Protein AF-A0A3S0N2S2-F1 (afdb_monomer_lite)

Foldseek 3Di:
DVVVLVVLVVVLVVLVVVLVVVVVVQCVPQNPPGRDCVVCVVSVVVSVVSVVVNVVVVVVLVVLLVVLLVLLLVLLVVLLVLQPDADPVQAGPQAQVSLVSSLVSNVVSVVSLVVRPDPVSNVVSVVSLVVSLVSLCCRQCVPPPGDDPVSQPPDPVLQVDDDPPDHRGHPVVSVVSSVVSNDDDPPDDDPCPPPDQDDPVVLVCCCVPRVVVVSVVSVVVVVVVVVD

Organism: NCBI:txid2496559

Structure (mmCIF, N/CA/C/O backbone):
data_AF-A0A3S0N2S2-F1
#
_entry.id   AF-A0A3S0N2S2-F1
#
loop_
_atom_site.group_PDB
_atom_site.id
_atom_site.type_symbol
_atom_site.label_atom_id
_atom_site.label_alt_id
_atom_site.label_comp_id
_atom_site.label_asym_id
_atom_site.label_entity_id
_atom_site.label_seq_id
_atom_site.pdbx_PDB_ins_code
_atom_site.Cartn_x
_atom_site.Cartn_y
_atom_site.Cartn_z
_atom_site.occupancy
_atom_site.B_iso_or_equiv
_atom_site.auth_seq_id
_atom_site.auth_comp_id
_atom_site.auth_asym_id
_atom_site.auth_atom_id
_atom_site.pdbx_PDB_model_num
ATOM 1 N N . MET A 1 1 ? 3.606 3.930 -23.305 1.00 65.69 1 MET A N 1
ATOM 2 C CA . MET A 1 1 ? 4.967 3.704 -22.761 1.00 65.69 1 MET A CA 1
ATOM 3 C C . MET A 1 1 ? 5.427 2.239 -22.843 1.00 65.69 1 MET A C 1
ATOM 5 O O . MET A 1 1 ? 6.484 1.991 -23.403 1.00 65.69 1 MET A O 1
ATOM 9 N N . LYS A 1 2 ? 4.629 1.250 -22.398 1.00 72.25 2 LYS A N 1
ATOM 10 C CA . LYS A 1 2 ? 4.994 -0.189 -22.434 1.00 72.25 2 LYS A CA 1
ATOM 11 C C . LYS A 1 2 ? 5.419 -0.716 -23.820 1.00 72.25 2 LYS A C 1
ATOM 13 O O . LYS A 1 2 ? 6.387 -1.461 -23.915 1.00 72.25 2 LYS A O 1
ATOM 18 N N . TYR A 1 3 ? 4.727 -0.309 -24.887 1.00 80.12 3 TYR A N 1
ATOM 19 C CA . TYR A 1 3 ? 5.067 -0.689 -26.266 1.00 80.12 3 TYR A CA 1
ATOM 20 C C . TYR A 1 3 ? 6.386 -0.079 -26.749 1.00 80.12 3 TYR A C 1
ATOM 22 O O . TYR A 1 3 ? 7.187 -0.775 -27.359 1.00 80.12 3 TYR A O 1
ATOM 30 N N . VAL A 1 4 ? 6.640 1.186 -26.405 1.00 77.94 4 VAL A N 1
ATOM 31 C CA . VAL A 1 4 ? 7.870 1.907 -26.769 1.00 77.94 4 VAL A CA 1
ATOM 32 C C . VAL A 1 4 ? 9.087 1.264 -26.105 1.00 77.94 4 VAL A C 1
ATOM 34 O O . VAL A 1 4 ? 10.078 0.999 -26.772 1.00 77.94 4 VAL A O 1
ATOM 37 N N . TYR A 1 5 ? 8.986 0.920 -24.818 1.00 81.56 5 TYR A N 1
ATOM 38 C CA . TYR A 1 5 ? 10.052 0.214 -24.103 1.00 81.56 5 TYR A CA 1
ATOM 39 C C . TYR A 1 5 ? 10.340 -1.175 -24.695 1.00 81.56 5 TYR A C 1
ATOM 41 O O . TYR A 1 5 ? 11.493 -1.514 -24.946 1.00 81.56 5 TYR A O 1
ATOM 49 N N . ARG A 1 6 ? 9.293 -1.963 -24.984 1.00 86.38 6 ARG A N 1
ATOM 50 C CA . ARG A 1 6 ? 9.440 -3.287 -25.614 1.00 86.38 6 ARG A CA 1
ATOM 51 C C . ARG A 1 6 ? 10.091 -3.199 -26.992 1.00 86.38 6 ARG A C 1
ATOM 53 O O . ARG A 1 6 ? 10.985 -3.983 -27.284 1.00 86.38 6 ARG A O 1
ATOM 60 N 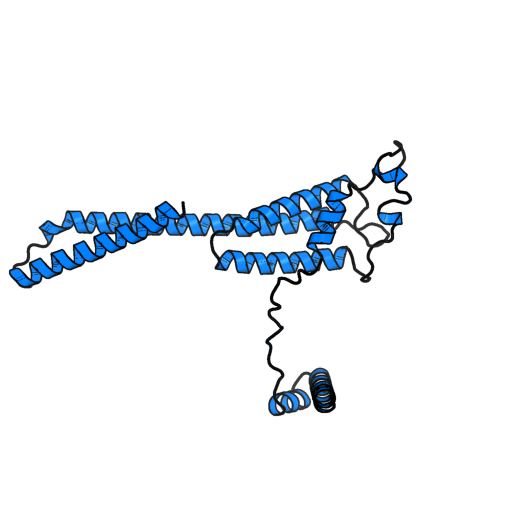N . PHE A 1 7 ? 9.665 -2.239 -27.811 1.00 87.56 7 PHE A N 1
ATOM 61 C CA . PHE A 1 7 ? 10.264 -1.993 -29.119 1.00 87.56 7 PHE A CA 1
ATOM 62 C C . PHE A 1 7 ? 11.734 -1.580 -28.992 1.00 87.56 7 PHE A C 1
ATOM 64 O O . PHE A 1 7 ? 12.571 -2.124 -29.704 1.00 87.56 7 PHE A O 1
ATOM 71 N N . SER A 1 8 ? 12.059 -0.700 -28.036 1.00 87.31 8 SER A N 1
ATOM 72 C CA . SER A 1 8 ? 13.438 -0.279 -27.761 1.00 87.31 8 SER A CA 1
ATOM 73 C C . SER A 1 8 ? 14.337 -1.469 -27.425 1.00 87.31 8 SER A C 1
ATOM 75 O O . SER A 1 8 ? 15.393 -1.603 -28.029 1.00 87.31 8 SER A O 1
ATOM 77 N N . ILE A 1 9 ? 13.898 -2.384 -26.549 1.00 89.12 9 ILE A N 1
ATOM 78 C CA . ILE A 1 9 ? 14.666 -3.598 -26.216 1.00 89.12 9 ILE A CA 1
ATOM 79 C C . ILE A 1 9 ? 14.910 -4.456 -27.459 1.00 89.12 9 ILE A C 1
ATOM 81 O O . ILE A 1 9 ? 16.042 -4.863 -27.711 1.00 89.12 9 ILE A O 1
ATOM 85 N N . VAL A 1 10 ? 13.860 -4.739 -28.236 1.00 92.00 10 VAL A N 1
ATOM 86 C CA . VAL A 1 10 ? 13.970 -5.581 -29.438 1.00 92.00 10 VAL A CA 1
ATOM 87 C C . VAL A 1 10 ? 14.915 -4.944 -30.456 1.00 92.00 10 VAL A C 1
ATOM 89 O O . VAL A 1 10 ? 15.758 -5.633 -31.025 1.00 92.00 10 VAL A O 1
ATOM 92 N N . PHE A 1 11 ? 14.825 -3.628 -30.639 1.00 91.25 11 PHE A N 1
ATOM 93 C CA . PHE A 1 11 ? 15.704 -2.877 -31.526 1.00 91.25 11 PHE A CA 1
ATOM 94 C C . PHE A 1 11 ? 17.161 -2.878 -31.040 1.00 91.25 11 PHE A C 1
ATOM 96 O O . PHE A 1 11 ? 18.064 -3.134 -31.834 1.00 91.25 11 PHE A O 1
ATOM 103 N N . THR A 1 12 ? 17.405 -2.678 -29.739 1.00 90.44 12 THR A N 1
ATOM 104 C CA . THR A 1 12 ? 18.750 -2.777 -29.152 1.00 90.44 12 THR A CA 1
ATOM 105 C C . THR A 1 12 ? 19.341 -4.177 -29.345 1.00 90.44 12 THR A C 1
ATOM 107 O O . THR A 1 12 ? 20.500 -4.297 -29.734 1.00 90.44 12 THR A O 1
ATOM 110 N N . LEU A 1 13 ? 18.556 -5.238 -29.123 1.00 92.75 13 LEU A N 1
ATOM 111 C CA . LEU A 1 13 ? 18.998 -6.621 -29.338 1.00 92.75 13 LEU A CA 1
ATOM 112 C C . LEU A 1 13 ? 19.306 -6.892 -30.812 1.00 92.75 13 LEU A C 1
ATOM 114 O O . LEU A 1 13 ? 20.332 -7.493 -31.123 1.00 92.75 13 LEU A O 1
ATOM 118 N N . PHE A 1 14 ? 18.456 -6.415 -31.720 1.00 93.25 14 PHE A N 1
ATOM 119 C CA . PHE A 1 14 ? 18.694 -6.516 -33.157 1.00 93.25 14 PHE A CA 1
ATOM 120 C C . PHE A 1 14 ? 20.011 -5.838 -33.560 1.00 93.25 14 PHE A C 1
ATOM 122 O O . PHE A 1 14 ? 20.839 -6.461 -34.223 1.00 93.25 14 PHE A O 1
ATOM 129 N N . LEU A 1 15 ? 20.244 -4.601 -33.105 1.00 90.75 15 LEU A N 1
ATOM 130 C CA . LEU A 1 15 ? 21.503 -3.893 -33.350 1.00 90.75 15 LEU A CA 1
ATOM 131 C C . LEU A 1 15 ? 22.701 -4.634 -32.752 1.00 90.75 15 LEU A C 1
ATOM 133 O O . LEU A 1 15 ? 23.746 -4.696 -33.391 1.00 90.75 15 LEU A O 1
ATOM 137 N N . PHE A 1 16 ? 22.557 -5.224 -31.563 1.00 92.88 16 PHE A N 1
ATOM 138 C CA . PHE A 1 16 ? 23.621 -6.001 -30.931 1.00 92.88 16 PHE A CA 1
ATOM 139 C C . PHE A 1 16 ? 24.024 -7.206 -31.788 1.00 92.88 16 PHE A C 1
ATOM 141 O O . PHE A 1 16 ? 25.205 -7.369 -32.092 1.00 92.88 16 PHE A O 1
ATOM 148 N N . PHE A 1 17 ? 23.057 -8.010 -32.239 1.00 93.88 17 PHE A N 1
ATOM 149 C CA . PHE A 1 17 ? 23.339 -9.154 -33.111 1.00 93.88 17 PHE A CA 1
ATOM 150 C C . PHE A 1 17 ? 23.906 -8.730 -34.466 1.00 93.88 17 PHE A C 1
ATOM 152 O O . PHE A 1 17 ? 24.801 -9.396 -34.983 1.00 93.88 17 PHE A O 1
ATOM 159 N N . LEU A 1 18 ? 23.431 -7.614 -35.022 1.00 92.25 18 LEU A N 1
ATOM 160 C CA . LEU A 1 18 ? 23.942 -7.069 -36.277 1.00 92.25 18 LEU A CA 1
ATOM 161 C C . LEU A 1 18 ? 25.401 -6.613 -36.139 1.00 92.25 18 LEU A C 1
ATOM 163 O O . LEU A 1 18 ? 26.223 -6.949 -36.988 1.00 92.25 18 LEU A O 1
ATOM 167 N N . VAL A 1 19 ? 25.740 -5.912 -35.053 1.00 91.19 19 VAL A N 1
ATOM 168 C CA . VAL A 1 19 ? 27.124 -5.538 -34.729 1.00 91.19 19 VAL A CA 1
ATOM 169 C C . VAL A 1 19 ? 27.979 -6.796 -34.604 1.00 91.19 19 VAL A C 1
ATOM 171 O O . VAL A 1 19 ? 28.936 -6.948 -35.358 1.00 91.19 19 VAL A O 1
ATOM 174 N N . VAL A 1 20 ? 27.612 -7.737 -33.730 1.00 91.06 20 VAL A N 1
ATOM 175 C CA . VAL A 1 20 ? 28.384 -8.977 -33.531 1.00 91.06 20 VAL A CA 1
ATOM 176 C C . VAL A 1 20 ? 28.588 -9.722 -34.854 1.00 91.06 20 VAL A C 1
ATOM 178 O O . VAL A 1 20 ? 29.718 -10.085 -35.169 1.00 91.06 20 VAL A O 1
ATOM 181 N N . GLY A 1 21 ? 27.538 -9.872 -35.667 1.00 91.94 21 GLY A N 1
ATOM 182 C CA . GLY A 1 21 ? 27.612 -10.539 -36.967 1.00 91.94 21 GLY A CA 1
ATOM 183 C C . GLY A 1 21 ? 28.579 -9.867 -37.947 1.00 91.94 21 GLY A C 1
ATOM 184 O O . GLY A 1 21 ? 29.383 -10.557 -38.572 1.00 91.94 21 GLY A O 1
ATOM 185 N N . LEU A 1 22 ? 28.555 -8.534 -38.050 1.00 89.69 22 LEU A N 1
ATOM 186 C CA . LEU A 1 22 ? 29.463 -7.787 -38.929 1.00 89.69 22 LEU A CA 1
ATOM 187 C C . LEU A 1 22 ? 30.926 -7.902 -38.487 1.00 89.69 22 LEU A C 1
ATOM 189 O O . LEU A 1 22 ? 31.798 -8.157 -39.316 1.00 89.69 22 LEU A O 1
ATOM 193 N N . TYR A 1 23 ? 31.192 -7.774 -37.185 1.00 88.69 23 TYR A N 1
ATOM 194 C CA . TYR A 1 23 ? 32.542 -7.934 -36.643 1.00 88.69 23 TYR A CA 1
ATOM 195 C C . TYR A 1 23 ? 33.056 -9.375 -36.810 1.00 88.69 23 TYR A C 1
ATOM 197 O O . TYR A 1 23 ? 34.222 -9.565 -37.158 1.00 88.69 23 TYR A O 1
ATOM 205 N N . SER A 1 24 ? 32.204 -10.391 -36.622 1.00 88.62 24 SER A N 1
ATOM 206 C CA . SER A 1 24 ? 32.564 -11.796 -36.867 1.00 88.62 24 SER A CA 1
ATOM 207 C C . SER A 1 24 ? 32.855 -12.086 -38.342 1.00 88.62 24 SER A C 1
ATOM 209 O O . SER A 1 24 ? 33.805 -12.812 -38.635 1.00 88.62 24 SER A O 1
ATOM 211 N N . LEU A 1 25 ? 32.082 -11.512 -39.270 1.00 88.88 25 LEU A N 1
ATOM 212 C CA . LEU A 1 25 ? 32.304 -11.664 -40.710 1.00 88.88 25 LEU A CA 1
ATOM 213 C C . LEU A 1 25 ? 33.634 -11.029 -41.144 1.00 88.88 25 LEU A C 1
ATOM 215 O O . LEU A 1 25 ? 34.424 -11.672 -41.831 1.00 88.88 25 LEU A O 1
ATOM 219 N N . GLU A 1 26 ? 33.905 -9.796 -40.710 1.00 86.31 26 GLU A N 1
ATOM 220 C CA . GLU A 1 26 ? 35.161 -9.103 -41.025 1.00 86.31 26 GLU A CA 1
ATOM 221 C C . GLU A 1 26 ? 36.369 -9.883 -40.492 1.00 86.31 26 GLU A C 1
ATOM 223 O O . GLU A 1 26 ? 37.362 -10.069 -41.195 1.00 86.31 26 GLU A O 1
ATOM 228 N N . PHE A 1 27 ? 36.258 -10.395 -39.263 1.00 86.31 27 PHE A N 1
ATOM 229 C CA . PHE A 1 27 ? 37.281 -11.237 -38.655 1.00 86.31 27 PHE A CA 1
ATOM 230 C C . PHE A 1 27 ? 37.515 -12.530 -39.448 1.00 86.31 27 PHE A C 1
ATOM 232 O O . PHE A 1 27 ? 38.662 -12.932 -39.631 1.00 86.31 27 PHE A O 1
ATOM 239 N N . TYR A 1 28 ? 36.451 -13.167 -39.941 1.00 89.38 28 TYR A N 1
ATOM 240 C CA . TYR A 1 28 ? 36.553 -14.387 -40.742 1.00 89.38 28 TYR A CA 1
ATOM 241 C C . TYR A 1 28 ? 37.247 -14.148 -42.092 1.00 89.38 28 TYR A C 1
ATOM 243 O O . TYR A 1 28 ? 38.074 -14.958 -42.502 1.00 89.38 28 TYR A O 1
ATOM 251 N N . ILE A 1 29 ? 36.938 -13.037 -42.769 1.00 88.00 29 ILE A N 1
ATOM 252 C CA . ILE A 1 29 ? 37.475 -12.733 -44.105 1.00 88.00 29 ILE A CA 1
ATOM 253 C C . ILE A 1 29 ? 38.932 -12.255 -44.034 1.00 88.00 29 ILE A C 1
ATOM 255 O O . ILE A 1 29 ? 39.758 -12.671 -44.845 1.00 88.00 29 ILE A O 1
ATOM 259 N N . HIS A 1 30 ? 39.255 -11.370 -43.088 1.00 84.75 30 HIS A N 1
ATOM 260 C CA . HIS A 1 30 ? 40.535 -10.652 -43.062 1.00 84.75 30 HIS A CA 1
ATOM 261 C C . HIS A 1 30 ? 41.493 -11.116 -41.950 1.00 84.75 30 HIS A C 1
ATOM 263 O O . HIS A 1 30 ? 42.675 -10.760 -41.953 1.00 84.75 30 HIS A O 1
ATOM 269 N N . GLY A 1 31 ? 41.022 -11.931 -41.003 1.00 81.25 31 GLY A N 1
ATOM 270 C CA . GLY A 1 31 ? 41.786 -12.296 -39.811 1.00 81.25 31 GLY A CA 1
ATOM 271 C C . GLY A 1 31 ? 42.038 -11.103 -38.876 1.00 81.25 31 GLY A C 1
ATOM 272 O O . GLY A 1 31 ? 41.820 -9.942 -39.223 1.00 81.25 31 GLY A O 1
ATOM 273 N N . LEU A 1 32 ? 42.532 -11.381 -37.664 1.00 75.62 32 LEU A N 1
ATOM 274 C CA . LEU A 1 32 ? 42.704 -10.365 -36.609 1.00 75.62 32 LEU A CA 1
ATOM 275 C C . LEU A 1 32 ? 43.655 -9.218 -37.000 1.00 75.62 32 LEU A C 1
ATOM 277 O O . LEU A 1 32 ? 43.491 -8.090 -36.549 1.00 75.62 32 LEU A O 1
ATOM 281 N N . TRP A 1 33 ? 44.677 -9.515 -37.805 1.00 75.31 33 TRP A N 1
ATOM 282 C CA . TRP A 1 33 ? 45.796 -8.601 -38.053 1.00 75.31 33 TRP A CA 1
ATOM 283 C C . TRP A 1 33 ? 45.550 -7.599 -39.188 1.00 75.31 33 TRP A C 1
ATOM 285 O O . TRP A 1 33 ? 46.300 -6.633 -39.294 1.00 75.31 33 TRP A O 1
ATOM 295 N N . SER A 1 34 ? 44.522 -7.799 -40.024 1.00 77.00 34 SER A N 1
ATOM 296 C CA . SER A 1 34 ? 44.246 -6.924 -41.180 1.00 77.00 34 SER A CA 1
ATOM 297 C C . SER A 1 34 ? 42.835 -6.318 -41.213 1.00 77.00 34 SER A C 1
ATOM 299 O O . SER A 1 34 ? 42.480 -5.602 -42.149 1.00 77.00 34 SER A O 1
ATOM 301 N N . SER A 1 35 ? 42.030 -6.556 -40.175 1.00 77.88 35 SER A N 1
ATOM 302 C CA . SER A 1 35 ? 40.649 -6.074 -40.072 1.00 77.88 35 SER A CA 1
ATOM 303 C C . SER A 1 35 ? 40.551 -4.555 -39.865 1.00 77.88 35 SER A C 1
ATOM 305 O O . SER A 1 35 ? 41.149 -4.005 -38.938 1.00 77.88 35 SER A O 1
ATOM 307 N N . ASN A 1 36 ? 39.718 -3.877 -40.667 1.00 78.81 36 ASN A N 1
ATOM 308 C CA . ASN A 1 36 ? 39.467 -2.432 -40.574 1.00 78.81 36 ASN A CA 1
ATOM 309 C C . ASN A 1 36 ? 38.137 -2.126 -39.865 1.00 78.81 36 ASN A C 1
ATOM 311 O O . ASN A 1 36 ? 37.134 -1.764 -40.484 1.00 78.81 36 ASN A O 1
ATOM 315 N N . PHE A 1 37 ? 38.140 -2.217 -38.535 1.00 76.94 37 PHE A N 1
ATOM 316 C CA . PHE A 1 37 ? 36.942 -2.056 -37.697 1.00 76.94 37 PHE A CA 1
ATOM 317 C C . PHE A 1 37 ? 36.274 -0.673 -37.745 1.00 76.94 37 PHE A C 1
ATOM 319 O O . PHE A 1 37 ? 35.120 -0.525 -37.339 1.00 76.94 37 PHE A O 1
ATOM 326 N N . THR A 1 38 ? 36.964 0.348 -38.255 1.00 81.75 38 THR A N 1
ATOM 327 C CA . THR A 1 38 ? 36.433 1.713 -38.401 1.00 81.75 38 THR A CA 1
ATOM 328 C C . THR A 1 38 ? 35.195 1.770 -39.298 1.00 81.75 38 THR A C 1
ATOM 330 O O . THR A 1 38 ? 34.339 2.633 -39.097 1.00 81.75 38 THR A O 1
ATOM 333 N N . ARG A 1 39 ? 35.041 0.809 -40.218 1.00 79.44 39 ARG A N 1
ATOM 334 C CA . ARG A 1 39 ? 33.886 0.682 -41.123 1.00 79.44 39 ARG A CA 1
ATOM 335 C C . ARG A 1 39 ? 32.568 0.419 -40.395 1.00 79.44 39 ARG A C 1
ATOM 337 O O . ARG A 1 39 ? 31.515 0.803 -40.892 1.00 79.44 39 ARG A O 1
ATOM 344 N N . PHE A 1 40 ? 32.621 -0.174 -39.203 1.00 84.81 40 PHE A N 1
ATOM 345 C CA . PHE A 1 40 ? 31.433 -0.476 -38.397 1.00 84.81 40 PHE A CA 1
ATOM 346 C C . PHE A 1 40 ? 31.207 0.523 -37.256 1.00 84.81 40 PHE A C 1
ATOM 348 O O . PHE A 1 40 ? 30.251 0.380 -36.494 1.00 84.81 40 PHE A O 1
ATOM 355 N N . SER A 1 41 ? 32.040 1.566 -37.154 1.00 85.69 41 SER A N 1
ATOM 356 C CA . SER A 1 41 ? 31.965 2.574 -36.086 1.00 85.69 41 SER A CA 1
ATOM 357 C C . SER A 1 41 ? 30.584 3.226 -35.971 1.00 85.69 41 SER A C 1
ATOM 359 O O . SER A 1 41 ? 30.062 3.349 -34.866 1.00 85.69 41 SER A O 1
ATOM 361 N N . ALA A 1 42 ? 29.947 3.563 -37.096 1.00 86.62 42 ALA A N 1
ATOM 362 C CA . ALA A 1 42 ? 28.614 4.164 -37.110 1.00 86.62 42 ALA A CA 1
ATOM 363 C C . ALA A 1 42 ? 27.548 3.245 -36.485 1.00 86.62 42 ALA A C 1
ATOM 365 O O . ALA A 1 42 ? 26.699 3.701 -35.722 1.00 86.62 42 ALA A O 1
ATOM 366 N N . ILE A 1 43 ? 27.620 1.940 -36.755 1.00 85.62 43 ILE A N 1
ATOM 367 C CA . ILE A 1 43 ? 26.673 0.948 -36.230 1.00 85.62 43 ILE A CA 1
ATOM 368 C C . ILE A 1 43 ? 26.917 0.724 -34.731 1.00 85.62 43 ILE A C 1
ATOM 370 O O . ILE A 1 43 ? 25.965 0.674 -33.953 1.00 85.62 43 ILE A O 1
ATOM 374 N N . SER A 1 44 ? 28.180 0.679 -34.302 1.00 85.19 44 SER A N 1
ATOM 375 C CA . SER A 1 44 ? 28.546 0.609 -32.882 1.00 85.19 44 SER A CA 1
ATOM 376 C C . SER A 1 44 ? 28.066 1.840 -32.099 1.00 85.19 44 SER A C 1
ATOM 378 O O . SER A 1 44 ? 27.566 1.703 -30.981 1.00 85.19 44 SER A O 1
ATOM 380 N N . VAL A 1 45 ? 28.137 3.035 -32.697 1.00 92.94 45 VAL A N 1
ATOM 381 C CA . VAL A 1 45 ? 27.576 4.267 -32.113 1.00 92.94 45 VAL A CA 1
ATOM 382 C C . VAL A 1 45 ? 26.051 4.182 -31.998 1.00 92.94 45 VAL A C 1
ATOM 384 O O . VAL A 1 45 ? 25.505 4.524 -30.949 1.00 92.94 45 VAL A O 1
ATOM 387 N N . LEU A 1 46 ? 25.352 3.677 -33.021 1.00 89.94 46 LEU A N 1
ATOM 388 C CA . LEU A 1 46 ? 23.897 3.475 -32.968 1.00 89.94 46 LEU A CA 1
ATOM 389 C C . LEU A 1 46 ? 23.486 2.477 -31.881 1.00 89.94 46 LEU A C 1
ATOM 391 O O . LEU A 1 46 ? 22.499 2.711 -31.181 1.00 89.94 46 LEU A O 1
ATOM 395 N N . LEU A 1 47 ? 24.248 1.395 -31.700 1.00 91.44 47 LEU A N 1
ATOM 396 C CA . LEU A 1 47 ? 24.030 0.449 -30.608 1.00 91.44 47 LEU A CA 1
ATOM 397 C C . LEU A 1 47 ? 24.180 1.141 -29.246 1.00 91.44 47 LEU A C 1
ATOM 399 O O . LEU A 1 47 ? 23.293 1.005 -28.406 1.00 91.44 47 LEU A O 1
ATOM 403 N N . GLY A 1 48 ? 25.246 1.922 -29.048 1.00 94.00 48 GLY A N 1
ATOM 404 C CA . GLY A 1 48 ? 25.462 2.695 -27.820 1.00 94.00 48 GLY A CA 1
ATOM 405 C C . GLY A 1 48 ? 24.356 3.721 -27.541 1.00 94.00 48 GLY A C 1
ATOM 406 O O . GLY A 1 48 ? 23.887 3.851 -26.412 1.00 94.00 48 GLY A O 1
ATOM 407 N N . ALA A 1 49 ? 23.876 4.418 -28.571 1.00 94.38 49 ALA A N 1
ATOM 408 C CA . ALA A 1 49 ? 22.741 5.330 -28.436 1.00 94.38 49 ALA A CA 1
ATOM 409 C C . ALA A 1 49 ? 21.448 4.573 -28.077 1.00 94.38 49 ALA A C 1
ATOM 411 O O . ALA A 1 49 ? 20.691 4.999 -27.204 1.00 94.38 49 ALA A O 1
ATOM 412 N N . SER A 1 50 ? 21.207 3.421 -28.707 1.00 92.50 50 SER A N 1
ATOM 413 C CA . SER A 1 50 ? 20.035 2.585 -28.438 1.00 92.50 50 SER A CA 1
ATOM 414 C C . SER A 1 50 ? 20.038 2.008 -27.019 1.00 92.50 50 SER A C 1
ATOM 416 O O . SER A 1 50 ? 19.002 2.041 -26.353 1.00 92.50 50 SER A O 1
ATOM 418 N N . THR A 1 51 ? 21.184 1.533 -26.518 1.00 93.19 51 THR A N 1
ATOM 419 C CA . THR A 1 51 ? 21.301 1.061 -25.129 1.00 93.19 51 THR A CA 1
ATOM 420 C C . THR A 1 51 ? 21.041 2.196 -24.144 1.00 93.19 51 THR A C 1
ATOM 422 O O . THR A 1 51 ? 20.276 2.000 -23.199 1.00 93.19 51 THR A O 1
ATOM 425 N N . ALA A 1 52 ? 21.584 3.393 -24.390 1.00 94.88 52 ALA A N 1
ATOM 426 C CA . ALA A 1 52 ? 21.329 4.569 -23.561 1.00 94.88 52 ALA A CA 1
ATOM 427 C C . ALA A 1 52 ? 19.831 4.930 -23.509 1.00 94.88 52 ALA A C 1
ATOM 429 O O . ALA A 1 52 ? 19.297 5.162 -22.424 1.00 94.88 52 ALA A O 1
ATOM 430 N N . ILE A 1 53 ? 19.126 4.896 -24.648 1.00 92.62 53 ILE A N 1
ATOM 431 C CA . ILE A 1 53 ? 17.669 5.118 -24.710 1.00 92.62 53 ILE A CA 1
ATOM 432 C C . ILE A 1 53 ? 16.915 4.044 -23.917 1.00 92.62 53 ILE A C 1
ATOM 434 O O . ILE A 1 53 ? 16.019 4.370 -23.136 1.00 92.62 53 ILE A O 1
ATOM 438 N N . THR A 1 54 ? 17.279 2.769 -24.072 1.00 91.31 54 THR A N 1
ATOM 439 C CA . THR A 1 54 ? 16.644 1.660 -23.344 1.00 91.31 54 THR A CA 1
ATOM 440 C C . THR A 1 54 ? 16.848 1.789 -21.830 1.00 91.31 54 THR A C 1
ATOM 442 O O . THR A 1 54 ? 15.895 1.604 -21.067 1.00 91.31 54 THR A O 1
ATOM 445 N N . VAL A 1 55 ? 18.054 2.159 -21.384 1.00 93.50 55 VAL A N 1
ATOM 446 C CA . VAL A 1 55 ? 18.363 2.424 -19.967 1.00 93.50 55 VAL A CA 1
ATOM 447 C C . VAL A 1 55 ? 17.554 3.611 -19.450 1.00 93.50 55 VAL A C 1
ATOM 449 O O . VAL A 1 55 ? 16.926 3.502 -18.397 1.00 93.50 55 VAL A O 1
ATOM 452 N N . TRP A 1 56 ? 17.501 4.714 -20.199 1.00 93.31 56 TRP A N 1
ATOM 453 C CA . TRP A 1 56 ? 16.714 5.890 -19.828 1.00 93.31 56 TRP A CA 1
ATOM 454 C C . TRP A 1 56 ? 15.221 5.560 -19.691 1.00 93.31 56 TRP A C 1
ATOM 456 O O . TRP A 1 56 ? 14.621 5.874 -18.664 1.00 93.31 56 TRP A O 1
ATOM 466 N N . LEU A 1 57 ? 14.632 4.848 -20.660 1.00 92.00 57 LEU A N 1
ATOM 467 C CA . LEU A 1 57 ? 13.236 4.400 -20.591 1.00 92.00 57 LEU A CA 1
ATOM 468 C C . LEU A 1 57 ? 12.986 3.479 -19.391 1.00 92.00 57 LEU A C 1
ATOM 470 O O . LEU A 1 57 ? 11.971 3.619 -18.708 1.00 92.00 57 LEU A O 1
ATOM 474 N N . SER A 1 58 ? 13.905 2.548 -19.117 1.00 90.75 58 SER A N 1
ATOM 475 C CA . SER A 1 58 ? 13.814 1.671 -17.947 1.00 90.75 58 SER A CA 1
ATOM 476 C C . SER A 1 58 ? 13.832 2.472 -16.646 1.00 90.75 58 SER A C 1
ATOM 478 O O . SER A 1 58 ? 13.065 2.175 -15.729 1.00 90.75 58 SER A O 1
ATOM 480 N N . ASN A 1 59 ? 14.690 3.490 -16.568 1.00 94.12 59 ASN A N 1
ATOM 481 C CA . ASN A 1 59 ? 14.792 4.354 -15.402 1.00 94.12 59 ASN A CA 1
ATOM 482 C C . ASN A 1 59 ? 13.523 5.195 -15.210 1.00 94.12 59 ASN A C 1
ATOM 484 O O . ASN A 1 59 ? 13.025 5.271 -14.096 1.00 94.12 59 ASN A O 1
ATOM 488 N N . GLN A 1 60 ? 12.944 5.732 -16.288 1.00 92.94 60 GLN A N 1
ATOM 489 C CA . GLN A 1 60 ? 11.676 6.471 -16.240 1.00 92.94 60 GLN A CA 1
ATOM 490 C C . GLN A 1 60 ? 10.517 5.608 -15.728 1.00 92.94 60 GLN A C 1
ATOM 492 O O . GLN A 1 60 ? 9.746 6.038 -14.875 1.00 92.94 60 GLN A O 1
ATOM 497 N N . VAL A 1 61 ? 10.405 4.362 -16.204 1.00 92.25 61 VAL A N 1
ATOM 498 C CA . VAL A 1 61 ? 9.370 3.432 -15.719 1.00 92.25 61 VAL A CA 1
ATOM 499 C C . VAL A 1 61 ? 9.570 3.111 -14.238 1.00 92.25 61 VAL A C 1
ATOM 501 O O . VAL A 1 61 ? 8.591 3.051 -13.494 1.00 92.25 61 VAL A O 1
ATOM 504 N N . ARG A 1 62 ? 10.823 2.919 -13.806 1.00 94.00 62 ARG A N 1
ATOM 505 C CA . ARG A 1 62 ? 11.158 2.676 -12.400 1.00 94.00 62 ARG A CA 1
ATOM 506 C C . ARG A 1 62 ? 10.816 3.877 -11.518 1.00 94.00 62 ARG A C 1
ATOM 508 O O . ARG A 1 62 ? 10.113 3.673 -10.538 1.00 94.00 62 ARG A O 1
ATOM 515 N N . GLN A 1 63 ? 11.247 5.079 -11.901 1.00 95.62 63 GLN A N 1
ATOM 516 C CA . GLN A 1 63 ? 10.974 6.331 -11.185 1.00 95.62 63 GLN A CA 1
ATOM 517 C C . GLN A 1 63 ? 9.473 6.579 -11.059 1.00 95.62 63 GLN A C 1
ATOM 519 O O . GLN A 1 63 ? 8.962 6.631 -9.952 1.00 95.62 63 GLN A O 1
ATOM 524 N N . ASN A 1 64 ? 8.726 6.549 -12.167 1.00 94.50 64 ASN A N 1
ATOM 525 C CA . ASN A 1 64 ? 7.270 6.704 -12.121 1.00 94.50 64 ASN A CA 1
ATOM 526 C C . ASN A 1 64 ? 6.593 5.656 -11.216 1.00 94.50 64 ASN A C 1
ATOM 528 O O . ASN A 1 64 ? 5.580 5.920 -10.579 1.00 94.50 64 ASN A O 1
ATOM 532 N N . SER A 1 65 ? 7.120 4.430 -11.169 1.00 96.56 65 SER A N 1
ATOM 533 C CA . SER A 1 65 ? 6.597 3.401 -10.270 1.00 96.56 65 SER A CA 1
ATOM 534 C C . SER A 1 65 ? 6.946 3.620 -8.804 1.00 96.56 65 SER A C 1
ATOM 536 O O . SER A 1 65 ? 6.273 3.047 -7.950 1.00 96.56 65 SER A O 1
ATOM 538 N N . GLU A 1 66 ? 8.050 4.297 -8.520 1.00 97.38 66 GLU A N 1
ATOM 539 C CA . GLU A 1 66 ? 8.496 4.677 -7.181 1.00 97.38 66 GLU A CA 1
ATOM 540 C C . GLU A 1 66 ? 7.662 5.858 -6.684 1.00 97.38 66 GLU A C 1
ATOM 542 O O . GLU A 1 66 ? 7.036 5.740 -5.636 1.00 97.38 66 GLU A O 1
ATOM 547 N N . ASP A 1 67 ? 7.487 6.886 -7.517 1.00 97.75 67 ASP A N 1
ATOM 548 C CA . ASP A 1 67 ? 6.623 8.038 -7.239 1.00 97.75 67 ASP A CA 1
ATOM 549 C C . ASP A 1 67 ? 5.187 7.592 -6.917 1.00 97.75 67 ASP A C 1
ATOM 551 O O . ASP A 1 67 ? 4.607 7.985 -5.907 1.00 97.75 67 ASP A O 1
ATOM 555 N N . LEU A 1 68 ? 4.612 6.696 -7.734 1.00 98.00 68 LEU A N 1
ATOM 556 C CA . LEU A 1 68 ? 3.279 6.141 -7.474 1.00 98.00 68 LEU A CA 1
ATOM 557 C C . LEU A 1 68 ? 3.219 5.341 -6.167 1.00 98.00 68 LEU A C 1
ATOM 559 O O . LEU A 1 68 ? 2.191 5.360 -5.490 1.00 98.00 68 LEU A O 1
ATOM 563 N N . LEU A 1 69 ? 4.282 4.610 -5.823 1.00 98.00 69 LEU A N 1
ATOM 564 C CA . LEU A 1 69 ? 4.350 3.830 -4.588 1.00 98.00 69 LEU A CA 1
ATOM 565 C C . LEU A 1 69 ? 4.365 4.752 -3.364 1.00 98.00 69 LEU A C 1
ATOM 567 O O . LEU A 1 69 ? 3.606 4.515 -2.422 1.00 98.00 69 LEU A O 1
ATOM 571 N N . GLU A 1 70 ? 5.218 5.773 -3.377 1.00 98.19 70 GLU A N 1
ATOM 572 C CA . GLU A 1 70 ? 5.336 6.753 -2.295 1.00 98.19 70 GLU A CA 1
ATOM 573 C C . GLU A 1 70 ? 4.050 7.561 -2.134 1.00 98.19 70 GLU A C 1
ATOM 575 O O . GLU A 1 70 ? 3.496 7.619 -1.035 1.00 98.19 70 GLU A O 1
ATOM 580 N N . GLU A 1 71 ? 3.502 8.075 -3.234 1.00 98.12 71 GLU A N 1
ATOM 581 C CA . GLU A 1 71 ? 2.266 8.855 -3.213 1.00 98.12 71 GLU A CA 1
ATOM 582 C C . GLU A 1 71 ? 1.082 8.009 -2.714 1.00 98.12 71 GLU A C 1
ATOM 584 O O . GLU A 1 71 ? 0.273 8.466 -1.905 1.00 98.12 71 GLU A O 1
ATOM 589 N N . THR A 1 72 ? 1.001 6.734 -3.113 1.00 98.44 72 THR A N 1
ATOM 590 C CA . THR A 1 72 ? -0.033 5.819 -2.602 1.00 98.44 72 THR A CA 1
ATOM 591 C C . THR A 1 72 ? 0.073 5.639 -1.085 1.00 98.44 72 THR A C 1
ATOM 593 O O . THR A 1 72 ? -0.941 5.719 -0.387 1.00 98.44 72 THR A O 1
ATOM 596 N N . LYS A 1 73 ? 1.286 5.415 -0.556 1.00 98.38 73 LYS A N 1
ATOM 597 C CA . LYS A 1 73 ? 1.522 5.287 0.894 1.00 98.38 73 LYS A CA 1
ATOM 598 C C . LYS A 1 73 ? 1.118 6.557 1.637 1.00 98.38 73 LYS A C 1
ATOM 600 O O . LYS A 1 73 ? 0.432 6.463 2.653 1.00 98.38 73 LYS A O 1
ATOM 605 N N . HIS A 1 74 ? 1.483 7.711 1.088 1.00 98.44 74 HIS A N 1
ATOM 606 C CA . HIS A 1 74 ? 1.145 9.022 1.636 1.00 98.44 74 HIS A CA 1
ATOM 607 C C . HIS A 1 74 ? -0.365 9.257 1.707 1.00 98.44 74 HIS A C 1
ATOM 609 O O . HIS A 1 74 ? -0.876 9.758 2.707 1.00 98.44 74 HIS A O 1
ATOM 615 N N . TYR A 1 75 ? -1.120 8.865 0.676 1.00 98.62 75 TYR A N 1
ATOM 616 C CA . TYR A 1 75 ? -2.579 8.987 0.709 1.00 98.62 75 TYR A CA 1
ATOM 617 C C . TYR A 1 75 ? -3.236 8.050 1.725 1.00 98.62 75 TYR A C 1
ATOM 619 O O . TYR A 1 75 ? -4.209 8.465 2.359 1.00 98.62 75 TYR A O 1
ATOM 627 N N . TYR A 1 76 ? -2.725 6.827 1.914 1.00 98.56 76 TYR A N 1
ATOM 628 C CA . TYR A 1 76 ? -3.213 5.957 2.989 1.00 98.56 76 TYR A CA 1
ATOM 629 C C . TYR A 1 76 ? -2.969 6.578 4.368 1.00 98.56 76 TYR A C 1
ATOM 631 O O . TYR A 1 76 ? -3.895 6.638 5.177 1.00 98.56 76 TYR A O 1
ATOM 639 N N . GLU A 1 77 ? -1.761 7.094 4.604 1.00 98.56 77 GLU A N 1
ATOM 640 C CA . GLU A 1 77 ? -1.388 7.769 5.849 1.00 98.56 77 GLU A CA 1
ATOM 641 C C . GLU A 1 77 ? -2.272 8.989 6.115 1.00 98.56 77 GLU A C 1
ATOM 643 O O . GLU A 1 77 ? -2.974 9.034 7.123 1.00 98.56 77 GLU A O 1
ATOM 648 N N . LYS A 1 78 ? -2.355 9.927 5.165 1.00 98.38 78 LYS A N 1
ATOM 649 C CA . LYS A 1 78 ? -3.218 11.113 5.280 1.00 98.38 78 LYS A CA 1
ATOM 650 C C . LYS A 1 78 ? -4.680 10.755 5.502 1.00 98.38 78 LYS A C 1
ATOM 652 O O . LYS A 1 78 ? -5.377 11.431 6.263 1.00 98.38 78 LYS A O 1
ATOM 657 N N . SER A 1 79 ? -5.171 9.720 4.820 1.00 98.44 79 SER A N 1
ATOM 658 C CA . SER A 1 79 ? -6.533 9.233 5.023 1.00 98.44 79 SER A CA 1
ATOM 659 C C . SER A 1 79 ? -6.734 8.765 6.461 1.00 98.44 79 SER A C 1
ATOM 661 O O . SER A 1 79 ? -7.763 9.079 7.062 1.00 98.44 79 SER A O 1
ATOM 663 N N . TYR A 1 80 ? -5.773 8.014 7.002 1.00 98.50 80 TYR A N 1
ATOM 664 C CA . TYR A 1 80 ? -5.816 7.527 8.373 1.00 98.50 80 TYR A CA 1
ATOM 665 C C . TYR A 1 80 ? -5.742 8.685 9.367 1.00 98.50 80 TYR A C 1
ATOM 667 O O . TYR A 1 80 ? -6.623 8.803 10.208 1.00 98.50 80 TYR A O 1
ATOM 675 N N . GLU A 1 81 ? -4.772 9.589 9.239 1.00 98.19 81 GLU A N 1
ATOM 676 C CA . GLU A 1 81 ? -4.608 10.755 10.120 1.00 98.19 81 GLU A CA 1
ATOM 677 C C . GLU A 1 81 ? -5.843 11.662 10.142 1.00 98.19 81 GLU A C 1
ATOM 679 O O . GLU A 1 81 ? -6.248 12.159 11.194 1.00 98.19 81 GLU A O 1
ATOM 684 N N . THR A 1 82 ? -6.484 11.846 8.985 1.00 97.75 82 THR A N 1
ATOM 685 C CA . THR A 1 82 ? -7.718 12.636 8.873 1.00 97.75 82 THR A CA 1
ATOM 686 C C . THR A 1 82 ? -8.840 12.056 9.738 1.00 97.75 82 THR A C 1
ATOM 688 O O . THR A 1 82 ? -9.608 12.816 10.350 1.00 97.75 82 THR A O 1
ATOM 691 N N . LEU A 1 83 ? -8.931 10.723 9.784 1.00 96.81 83 LEU A N 1
ATOM 692 C CA . LEU A 1 83 ? -9.950 9.983 10.523 1.00 96.81 83 LEU A CA 1
ATOM 693 C C . LEU A 1 83 ? -9.548 9.705 11.980 1.00 96.81 83 LEU A C 1
ATOM 695 O O . LEU A 1 83 ? -10.417 9.672 12.846 1.00 96.81 83 LEU A O 1
ATOM 699 N N . ASN A 1 84 ? -8.254 9.556 12.269 1.00 96.69 84 ASN A N 1
ATOM 700 C CA . ASN A 1 84 ? -7.679 9.223 13.574 1.00 96.69 84 ASN A CA 1
ATOM 701 C C . ASN A 1 84 ? -7.662 10.427 14.533 1.00 96.69 84 ASN A C 1
ATOM 703 O O . ASN A 1 84 ? -6.643 10.806 15.110 1.00 96.69 84 ASN A O 1
ATOM 707 N N . VAL A 1 85 ? -8.820 11.052 14.695 1.00 95.31 85 VAL A N 1
ATOM 708 C CA . VAL A 1 85 ? -9.085 12.039 15.733 1.00 95.31 85 VAL A CA 1
ATOM 709 C C . VAL A 1 85 ? -10.237 11.490 16.545 1.00 95.31 85 VAL A C 1
ATOM 711 O O . VAL A 1 85 ? -11.367 11.472 16.064 1.00 95.31 85 VAL A O 1
ATOM 714 N N . LEU A 1 86 ? -9.936 11.028 17.753 1.00 92.88 86 LEU A N 1
ATOM 715 C CA . LEU A 1 86 ? -10.902 10.327 18.588 1.00 92.88 86 LEU A CA 1
ATOM 716 C C . LEU A 1 86 ? -11.887 11.291 19.268 1.00 92.88 86 LEU A C 1
ATOM 718 O O . LEU A 1 86 ? -11.551 12.440 19.589 1.00 92.88 86 LEU A O 1
ATOM 722 N N . GLY A 1 87 ? -13.120 10.822 19.433 1.00 88.75 87 GLY A N 1
ATOM 723 C CA . GLY A 1 87 ? -14.135 11.380 20.316 1.00 88.75 87 GLY A CA 1
ATOM 724 C C . GLY A 1 87 ? -14.006 10.839 21.742 1.00 88.75 87 GLY A C 1
ATOM 725 O O . GLY A 1 87 ? -13.092 10.081 22.063 1.00 88.75 87 GLY A O 1
ATOM 726 N N . GLU A 1 88 ? -14.936 11.237 22.607 1.00 87.94 88 GLU A N 1
ATOM 727 C CA . GLU A 1 88 ? -14.996 10.774 24.005 1.00 87.94 88 GLU A CA 1
ATOM 728 C C . GLU A 1 88 ? -15.357 9.286 24.123 1.00 87.94 88 GLU A C 1
ATOM 730 O O . GLU A 1 88 ? -15.011 8.630 25.101 1.00 87.94 88 GLU A O 1
ATOM 735 N N . ASP A 1 89 ? -16.018 8.743 23.104 1.00 86.44 89 ASP A N 1
ATOM 736 C CA . ASP A 1 89 ? -16.433 7.346 22.978 1.00 86.44 89 ASP A CA 1
ATOM 737 C C . ASP A 1 89 ? -15.307 6.406 22.509 1.00 86.44 89 ASP A C 1
ATOM 739 O O . ASP A 1 89 ? -15.519 5.200 22.392 1.00 86.44 89 ASP A O 1
ATOM 743 N N . GLY A 1 90 ? -14.109 6.942 22.247 1.00 89.38 90 GLY A N 1
ATOM 744 C CA . GLY A 1 90 ? -12.960 6.181 21.754 1.00 89.38 90 GLY A CA 1
ATOM 745 C C . GLY A 1 90 ? -13.027 5.830 20.264 1.00 89.38 90 GLY A C 1
ATOM 746 O O . GLY A 1 90 ? -12.123 5.159 19.769 1.00 89.38 90 GLY A O 1
ATOM 747 N N . PHE A 1 91 ? -14.047 6.299 19.540 1.00 93.25 91 PHE A N 1
ATOM 748 C CA . PHE A 1 91 ? -14.171 6.157 18.088 1.00 93.25 91 PHE A CA 1
ATOM 749 C C . PHE A 1 91 ? -13.707 7.434 17.376 1.00 93.25 91 PHE A C 1
ATOM 751 O O . PHE A 1 91 ? -13.550 8.475 18.019 1.00 93.25 91 PHE A O 1
ATOM 758 N N . PRO A 1 92 ? -13.481 7.416 16.048 1.00 94.31 92 PRO A N 1
ATOM 759 C CA . PRO A 1 92 ? -13.288 8.645 15.282 1.00 94.31 92 PRO A CA 1
ATOM 760 C C . PRO A 1 92 ? -14.372 9.679 15.591 1.00 94.31 92 PRO A C 1
ATOM 762 O O . PRO A 1 92 ? -15.526 9.327 15.817 1.00 94.31 92 PRO A O 1
ATOM 765 N N . LYS A 1 93 ? -14.059 10.972 15.556 1.00 93.12 93 LYS A N 1
ATOM 766 C CA . LYS A 1 93 ? -15.095 12.001 15.694 1.00 93.12 93 LYS A CA 1
ATOM 767 C C . LYS A 1 93 ? -16.141 11.827 14.595 1.00 93.12 93 LYS A C 1
ATOM 769 O O . LYS A 1 93 ? -15.798 11.793 13.410 1.00 93.12 93 LYS A O 1
ATOM 774 N N . ASN A 1 94 ? -17.415 11.783 14.983 1.00 90.25 94 ASN A N 1
ATOM 775 C CA . ASN A 1 94 ? -18.535 11.837 14.050 1.00 90.25 94 ASN A CA 1
ATOM 776 C C . ASN A 1 94 ? -18.629 13.254 13.441 1.00 90.25 94 ASN A C 1
ATOM 778 O O . ASN A 1 94 ? -19.384 14.116 13.883 1.00 90.25 94 ASN A O 1
ATOM 782 N N . GLN A 1 95 ? -17.763 13.520 12.463 1.00 91.94 95 GLN A N 1
ATOM 783 C CA . GLN A 1 95 ? -17.719 14.754 11.690 1.00 91.94 95 GLN A CA 1
ATOM 784 C C . GLN A 1 95 ? -17.723 14.402 10.208 1.00 91.94 95 GLN A C 1
ATOM 786 O O . GLN A 1 95 ? -16.731 13.879 9.687 1.00 91.94 95 GLN A O 1
ATOM 791 N N . ARG A 1 96 ? -18.809 14.749 9.511 1.00 92.44 96 ARG A N 1
ATOM 792 C CA . ARG A 1 96 ? -19.010 14.419 8.094 1.00 92.44 96 ARG A CA 1
ATOM 793 C C . ARG A 1 96 ? -17.816 14.776 7.211 1.00 92.44 96 ARG A C 1
ATOM 795 O O . ARG A 1 96 ? -17.376 13.953 6.413 1.00 92.44 96 ARG A O 1
ATOM 802 N N . ILE A 1 97 ? -17.253 15.976 7.375 1.00 94.19 97 ILE A N 1
ATOM 803 C CA . ILE A 1 97 ? -16.117 16.436 6.564 1.00 94.19 97 ILE A CA 1
ATOM 804 C C . ILE A 1 97 ? -14.882 15.538 6.709 1.00 94.19 97 ILE A C 1
ATOM 806 O O . ILE A 1 97 ? -14.177 15.317 5.725 1.00 94.19 97 ILE A O 1
ATOM 810 N N . ARG A 1 98 ? -14.631 14.978 7.900 1.00 95.50 98 ARG A N 1
ATOM 811 C CA . ARG A 1 98 ? -13.486 14.089 8.143 1.00 95.50 98 ARG A CA 1
ATOM 812 C C . ARG A 1 98 ? -13.675 12.755 7.450 1.00 95.50 98 A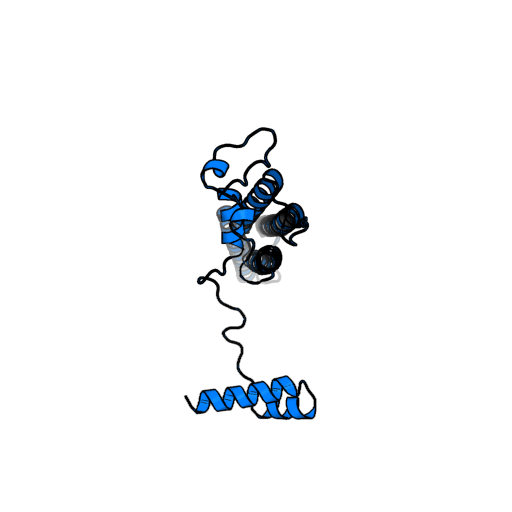RG A C 1
ATOM 814 O O . ARG A 1 98 ? -12.799 12.343 6.699 1.00 95.50 98 ARG A O 1
ATOM 821 N N . TRP A 1 99 ? -14.837 12.138 7.643 1.00 96.00 99 TRP A N 1
ATOM 822 C CA . TRP A 1 99 ? -15.195 10.875 7.001 1.00 96.00 99 TRP A CA 1
ATOM 823 C C . TRP A 1 99 ? -15.158 10.985 5.474 1.00 96.00 99 TRP A C 1
ATOM 825 O O . TRP A 1 99 ? -14.515 10.174 4.810 1.00 96.00 99 TRP A O 1
ATOM 835 N N . LEU A 1 100 ? -15.735 12.054 4.916 1.00 96.56 100 LEU A N 1
ATOM 836 C CA . LEU A 1 100 ? -15.673 12.344 3.482 1.00 96.56 100 LEU A CA 1
ATOM 837 C C . LEU A 1 100 ? -14.243 12.527 2.977 1.00 96.56 100 LEU A C 1
ATOM 839 O O . LEU A 1 100 ? -13.885 12.001 1.923 1.00 96.56 100 LEU A O 1
ATOM 843 N N . THR A 1 101 ? -13.435 13.306 3.694 1.00 97.88 101 THR A N 1
ATOM 844 C CA . THR A 1 101 ? -12.060 13.603 3.278 1.00 97.88 101 THR A CA 1
ATOM 845 C C . THR A 1 101 ? -11.200 12.345 3.335 1.00 97.88 101 THR A C 1
ATOM 847 O O . THR A 1 101 ? -10.534 12.037 2.349 1.00 97.88 101 THR A O 1
ATOM 850 N N . ALA A 1 102 ? -11.290 11.568 4.417 1.00 98.25 102 ALA A N 1
ATOM 851 C CA . ALA A 1 102 ? -10.621 10.279 4.544 1.00 98.25 102 ALA A CA 1
ATOM 852 C C . ALA A 1 102 ? -11.029 9.330 3.405 1.00 98.25 102 ALA A C 1
ATOM 854 O O . ALA A 1 102 ? -10.179 8.884 2.641 1.00 98.25 102 ALA A O 1
ATOM 855 N N . ALA A 1 103 ? -12.329 9.115 3.180 1.00 98.25 103 ALA A N 1
ATOM 856 C CA . ALA A 1 103 ? -12.799 8.235 2.109 1.00 98.25 103 ALA A CA 1
ATOM 857 C C . ALA A 1 103 ? -12.320 8.664 0.708 1.00 98.25 103 ALA A C 1
ATOM 859 O O . ALA A 1 103 ? -11.993 7.818 -0.128 1.00 98.25 103 ALA A O 1
ATOM 860 N N . ARG A 1 104 ? -12.243 9.974 0.436 1.00 98.31 104 ARG A N 1
ATOM 861 C CA . ARG A 1 104 ? -11.707 10.502 -0.830 1.00 98.31 104 ARG A CA 1
ATOM 862 C C . ARG A 1 104 ? -10.214 10.223 -0.976 1.00 98.31 104 ARG A C 1
ATOM 864 O O . ARG A 1 104 ? -9.812 9.739 -2.032 1.00 98.31 104 ARG A O 1
ATOM 871 N N . LEU A 1 105 ? -9.416 10.494 0.057 1.00 98.56 105 LEU A N 1
ATOM 872 C CA . LEU A 1 105 ? -7.974 10.217 0.064 1.00 98.56 105 LEU A CA 1
ATOM 873 C C . LEU A 1 105 ? -7.705 8.717 -0.117 1.00 98.56 105 LEU A C 1
ATOM 875 O O . LEU A 1 105 ? -6.911 8.329 -0.971 1.00 98.56 105 LEU A O 1
ATOM 879 N N . LEU A 1 106 ? -8.453 7.874 0.594 1.00 98.19 106 LEU A N 1
ATOM 880 C CA . LEU A 1 106 ? -8.399 6.422 0.462 1.00 98.19 106 LEU A CA 1
ATOM 881 C C . LEU A 1 106 ? -8.761 5.949 -0.952 1.00 98.19 106 LEU A C 1
ATOM 883 O O . LEU A 1 106 ? -8.089 5.095 -1.524 1.00 98.19 106 LEU A O 1
ATOM 887 N N . SER A 1 107 ? -9.795 6.538 -1.561 1.00 98.00 107 SER A N 1
ATOM 888 C CA . SER A 1 107 ? -10.171 6.234 -2.946 1.00 98.00 107 SER A CA 1
ATOM 889 C C . SER A 1 107 ? -9.075 6.617 -3.944 1.00 98.00 107 SER A C 1
ATOM 891 O O . SER A 1 107 ? -8.866 5.905 -4.929 1.00 98.00 107 SER A O 1
ATOM 893 N N . VAL A 1 108 ? -8.365 7.723 -3.706 1.00 98.25 108 VAL A N 1
ATOM 894 C CA . VAL A 1 108 ? -7.201 8.113 -4.513 1.00 98.25 108 VAL A CA 1
ATOM 895 C C . VAL A 1 108 ? -6.074 7.093 -4.346 1.00 98.25 108 VAL A C 1
ATOM 897 O O . VAL A 1 108 ? -5.568 6.610 -5.359 1.00 98.25 108 VAL A O 1
ATOM 900 N N . ALA A 1 109 ? -5.753 6.685 -3.114 1.00 98.12 109 ALA A N 1
ATOM 901 C CA . ALA A 1 109 ? -4.743 5.658 -2.847 1.00 98.12 109 ALA A CA 1
ATOM 902 C C . ALA A 1 109 ? -5.046 4.345 -3.592 1.00 98.12 109 ALA A C 1
ATOM 904 O O . ALA A 1 109 ? -4.201 3.830 -4.323 1.00 98.12 109 ALA A O 1
ATOM 905 N N . GLU A 1 110 ? -6.285 3.854 -3.512 1.00 96.44 110 GLU A N 1
ATOM 906 C CA . GLU A 1 110 ? -6.725 2.632 -4.202 1.00 96.44 110 GLU A CA 1
ATOM 907 C C . GLU A 1 110 ? -6.641 2.747 -5.737 1.00 96.44 110 GLU A C 1
ATOM 909 O O . GLU A 1 110 ? -6.408 1.755 -6.438 1.00 96.44 110 GLU A O 1
ATOM 914 N N . LYS A 1 111 ? -6.819 3.952 -6.294 1.00 97.38 111 LYS A N 1
ATOM 915 C CA . LYS A 1 111 ? -6.639 4.204 -7.734 1.00 97.38 111 LYS A CA 1
ATOM 916 C C . LYS A 1 111 ? -5.164 4.213 -8.128 1.00 97.38 111 LYS A C 1
ATOM 918 O O . LYS A 1 111 ? -4.834 3.612 -9.150 1.00 97.38 111 LYS A O 1
ATOM 923 N N . LEU A 1 112 ? -4.300 4.862 -7.348 1.00 97.50 112 LEU A N 1
ATOM 924 C CA . LEU A 1 112 ? -2.856 4.925 -7.605 1.00 97.50 112 LEU A CA 1
ATOM 925 C C . LEU A 1 112 ? -2.203 3.548 -7.464 1.00 97.50 112 LEU A C 1
ATOM 927 O O . LEU A 1 112 ? -1.443 3.139 -8.342 1.00 97.50 112 LEU A O 1
ATOM 931 N N . HIS A 1 113 ? -2.602 2.781 -6.448 1.00 95.31 113 HIS A N 1
ATOM 932 C CA . HIS A 1 113 ? -2.176 1.400 -6.232 1.00 95.31 113 HIS A CA 1
ATOM 933 C C . HIS A 1 113 ? -2.312 0.537 -7.501 1.00 95.31 113 HIS A C 1
ATOM 935 O O . HIS A 1 113 ? -1.401 -0.203 -7.877 1.00 95.31 113 HIS A O 1
ATOM 941 N N . LYS A 1 114 ? -3.436 0.672 -8.218 1.00 94.75 114 LYS A N 1
ATOM 942 C CA . LYS A 1 114 ? -3.717 -0.076 -9.457 1.00 94.75 114 LYS A CA 1
ATOM 943 C C . LYS A 1 114 ? -2.864 0.364 -10.650 1.00 94.75 114 LYS A C 1
ATOM 945 O O . LYS A 1 114 ? -2.787 -0.373 -11.631 1.00 94.75 114 LYS A O 1
ATOM 950 N N . GLN A 1 115 ? -2.254 1.544 -10.590 1.00 96.12 115 GLN A N 1
ATOM 951 C CA . GLN A 1 115 ? -1.463 2.119 -11.680 1.00 96.12 115 GLN A CA 1
ATOM 952 C C . GLN A 1 115 ? 0.030 1.787 -11.584 1.00 96.12 115 GLN A C 1
ATOM 954 O O . GLN A 1 115 ? 0.752 2.021 -12.553 1.00 96.12 115 GLN A O 1
ATOM 959 N N . ILE A 1 116 ? 0.495 1.222 -10.463 1.00 95.94 116 ILE A N 1
ATOM 960 C CA . ILE A 1 116 ? 1.907 0.882 -10.241 1.00 95.94 116 ILE A CA 1
ATOM 961 C C . ILE A 1 116 ? 2.377 -0.143 -11.295 1.00 95.94 116 ILE A C 1
ATOM 963 O O . ILE A 1 116 ? 1.867 -1.268 -11.329 1.00 95.94 116 ILE A O 1
ATOM 967 N N . PRO A 1 117 ? 3.349 0.206 -12.164 1.00 93.06 117 PRO A N 1
ATOM 968 C CA . PRO A 1 117 ? 3.730 -0.647 -13.286 1.00 93.06 117 PRO A CA 1
ATOM 969 C C . PRO A 1 117 ? 4.703 -1.776 -12.915 1.00 93.06 117 PRO A C 1
ATOM 971 O O . PRO A 1 117 ? 4.646 -2.833 -13.550 1.00 93.06 117 PRO A O 1
ATOM 974 N N . LEU A 1 118 ? 5.600 -1.587 -11.933 1.00 93.81 118 LEU A N 1
ATOM 975 C CA . LEU A 1 118 ? 6.522 -2.645 -11.503 1.00 93.81 118 LEU A CA 1
ATOM 976 C C . LEU A 1 118 ? 5.848 -3.589 -10.505 1.00 93.81 118 LEU A C 1
ATOM 978 O O . LEU A 1 118 ? 5.344 -3.166 -9.468 1.00 93.81 118 LEU A O 1
ATOM 982 N N . SER A 1 119 ? 5.929 -4.893 -10.771 1.00 93.25 119 SER A N 1
ATOM 983 C CA . SER A 1 119 ? 5.389 -5.931 -9.885 1.00 93.25 119 SER A CA 1
ATOM 984 C C . SER A 1 119 ? 6.042 -5.941 -8.501 1.00 93.25 119 SER A C 1
ATOM 986 O O . SER A 1 119 ? 5.356 -6.170 -7.511 1.00 93.25 119 SER A O 1
ATOM 988 N N . SER A 1 120 ? 7.346 -5.662 -8.408 1.00 94.44 120 SER A N 1
ATOM 989 C CA . SER A 1 120 ? 8.057 -5.547 -7.129 1.00 94.44 120 SER A CA 1
ATOM 990 C C . SER A 1 120 ? 7.513 -4.398 -6.279 1.00 94.44 120 SER A C 1
ATOM 992 O O . SER A 1 120 ? 7.206 -4.596 -5.107 1.00 94.44 120 SER A O 1
ATOM 994 N N . HIS A 1 121 ? 7.327 -3.216 -6.874 1.00 96.69 121 HIS A N 1
ATOM 995 C CA . HIS A 1 121 ? 6.739 -2.063 -6.188 1.00 96.69 121 HIS A CA 1
ATOM 996 C C . HIS A 1 121 ? 5.273 -2.314 -5.842 1.00 96.69 121 HIS A C 1
ATOM 998 O O . HIS A 1 121 ? 4.825 -1.909 -4.774 1.00 96.69 121 HIS A O 1
ATOM 1004 N N . LYS A 1 122 ? 4.535 -3.030 -6.698 1.00 94.94 122 LYS A N 1
ATOM 1005 C CA . LYS A 1 122 ? 3.155 -3.412 -6.409 1.00 94.94 122 LYS A CA 1
ATOM 1006 C C . LYS A 1 122 ? 3.064 -4.283 -5.154 1.00 94.94 122 LYS A C 1
ATOM 1008 O O . LYS A 1 122 ? 2.287 -3.940 -4.276 1.00 94.94 122 LYS A O 1
ATOM 1013 N N . LYS A 1 123 ? 3.915 -5.306 -5.010 1.00 93.50 123 LYS A N 1
ATOM 1014 C CA . LYS A 1 123 ? 3.990 -6.124 -3.783 1.00 93.50 123 LYS A CA 1
ATOM 1015 C C . LYS A 1 123 ? 4.310 -5.287 -2.541 1.00 93.50 123 LYS A C 1
ATOM 1017 O O . LYS A 1 123 ? 3.659 -5.427 -1.517 1.00 93.50 123 LYS A O 1
ATOM 1022 N N . LEU A 1 124 ? 5.271 -4.363 -2.637 1.00 95.62 124 LEU A N 1
ATOM 1023 C CA . LEU A 1 124 ? 5.571 -3.438 -1.533 1.00 95.62 124 LEU A CA 1
ATOM 1024 C C . LEU A 1 124 ? 4.377 -2.535 -1.188 1.00 95.62 124 LEU A C 1
ATOM 1026 O O . LEU A 1 124 ? 4.177 -2.184 -0.026 1.00 95.62 124 LEU A O 1
ATOM 1030 N N . CYS A 1 125 ? 3.598 -2.137 -2.193 1.00 96.12 125 CYS A N 1
ATOM 1031 C CA . CYS A 1 125 ? 2.380 -1.363 -2.001 1.00 96.12 125 CYS A CA 1
ATOM 1032 C C . CYS A 1 125 ? 1.268 -2.198 -1.360 1.00 96.12 125 CYS A C 1
ATOM 1034 O O . CYS A 1 125 ? 0.539 -1.672 -0.526 1.00 96.12 125 CYS A O 1
ATOM 1036 N N . GLU A 1 126 ? 1.147 -3.477 -1.723 1.00 93.56 126 GLU A N 1
ATOM 1037 C CA . GLU A 1 126 ? 0.218 -4.424 -1.097 1.00 93.56 126 GLU A CA 1
ATOM 1038 C C . GLU A 1 126 ? 0.526 -4.540 0.400 1.00 93.56 126 GLU A C 1
ATOM 1040 O O . GLU A 1 126 ? -0.353 -4.272 1.206 1.00 93.56 126 GLU A O 1
ATOM 1045 N N . GLU A 1 127 ? 1.778 -4.773 0.798 1.00 93.44 127 GLU A N 1
ATOM 1046 C CA . GLU A 1 127 ? 2.145 -4.822 2.226 1.00 93.44 127 GLU A CA 1
ATOM 1047 C C . GLU A 1 127 ? 1.862 -3.504 2.967 1.00 93.44 127 GLU A C 1
ATOM 1049 O O . GLU A 1 127 ? 1.362 -3.500 4.094 1.00 93.44 127 GLU A O 1
ATOM 1054 N N . ALA A 1 128 ? 2.118 -2.358 2.328 1.00 95.62 128 ALA A N 1
ATOM 1055 C CA . ALA A 1 128 ? 1.781 -1.062 2.911 1.00 95.62 128 ALA A CA 1
ATOM 1056 C C . ALA A 1 128 ? 0.262 -0.874 3.067 1.00 95.62 128 ALA A C 1
ATOM 1058 O O . ALA A 1 128 ? -0.197 -0.361 4.088 1.00 95.62 128 ALA A O 1
ATOM 1059 N N . ARG A 1 129 ? -0.523 -1.307 2.076 1.00 95.50 129 ARG A N 1
ATOM 1060 C CA . ARG A 1 129 ? -1.987 -1.297 2.129 1.00 95.50 129 ARG A CA 1
ATOM 1061 C C . ARG A 1 129 ? -2.494 -2.145 3.292 1.00 95.50 129 ARG A C 1
ATOM 1063 O O . ARG A 1 129 ? -3.380 -1.696 4.007 1.00 95.50 129 ARG A O 1
ATOM 1070 N N . GLU A 1 130 ? -1.923 -3.325 3.509 1.00 93.75 130 GLU A N 1
ATOM 1071 C CA . GLU A 1 130 ? -2.296 -4.227 4.607 1.00 93.75 130 GLU A CA 1
ATOM 1072 C C . GLU A 1 130 ? -1.981 -3.628 5.980 1.00 93.75 130 GLU A C 1
ATOM 1074 O O . GLU A 1 130 ? -2.824 -3.670 6.878 1.00 93.75 130 GLU A O 1
ATOM 1079 N N . TYR A 1 131 ? -0.806 -3.007 6.126 1.00 95.88 131 TYR A N 1
ATOM 1080 C CA . TYR A 1 131 ? -0.450 -2.264 7.334 1.00 95.88 131 TYR A CA 1
ATOM 1081 C C . TYR A 1 131 ? -1.503 -1.198 7.656 1.00 95.88 131 TYR A C 1
ATOM 1083 O O . TYR A 1 131 ? -2.014 -1.138 8.777 1.00 95.88 131 TYR A O 1
ATOM 1091 N N . TRP A 1 132 ? -1.878 -0.388 6.663 1.00 97.38 132 TRP A N 1
ATOM 1092 C CA . TRP A 1 132 ? -2.898 0.637 6.858 1.00 97.38 132 TRP A CA 1
ATOM 1093 C C . TRP A 1 132 ? -4.281 0.039 7.084 1.00 97.38 132 TRP A C 1
ATOM 1095 O O . TRP A 1 132 ? -4.997 0.520 7.957 1.00 97.38 132 TRP A O 1
ATOM 1105 N N . ARG A 1 133 ? -4.647 -1.046 6.396 1.00 96.00 133 ARG A N 1
ATOM 1106 C CA . ARG A 1 133 ? -5.904 -1.757 6.651 1.00 96.00 133 ARG A CA 1
ATOM 1107 C C . ARG A 1 133 ? -6.018 -2.169 8.112 1.00 96.00 133 ARG A C 1
ATOM 1109 O O . ARG A 1 133 ? -7.049 -1.902 8.720 1.00 96.00 133 ARG A O 1
ATOM 1116 N N . GLN A 1 134 ? -4.961 -2.747 8.684 1.00 95.19 134 GLN A N 1
ATOM 1117 C CA . GLN A 1 134 ? -4.940 -3.102 10.102 1.00 95.19 134 GLN A CA 1
ATOM 1118 C C . GLN A 1 134 ? -5.084 -1.865 10.997 1.00 95.19 134 GLN A C 1
ATOM 1120 O O . GLN A 1 134 ? -5.860 -1.887 11.944 1.00 95.19 134 GLN A O 1
ATOM 1125 N N . LYS A 1 135 ? -4.408 -0.755 10.677 1.00 97.12 135 LYS A N 1
ATOM 1126 C CA . LYS A 1 135 ? -4.570 0.501 11.428 1.00 97.12 135 LYS A CA 1
ATOM 1127 C C . LYS A 1 135 ? -6.010 1.014 11.407 1.00 97.12 135 LYS A C 1
ATOM 1129 O O . LYS A 1 135 ? -6.533 1.400 12.448 1.00 97.12 135 LYS A O 1
ATOM 1134 N N . PHE A 1 136 ? -6.667 0.994 10.249 1.00 97.31 136 PHE A N 1
ATOM 1135 C CA . PHE A 1 136 ? -8.084 1.345 10.148 1.00 97.31 136 PHE A CA 1
ATOM 1136 C C . PHE A 1 136 ? -8.982 0.342 10.883 1.00 97.31 136 PHE A C 1
ATOM 1138 O O . PHE A 1 136 ? -9.949 0.761 11.514 1.00 97.31 136 PHE A O 1
ATOM 1145 N N . TYR A 1 137 ? -8.659 -0.954 10.835 1.00 95.38 137 TYR A N 1
ATOM 1146 C CA . TYR A 1 137 ? -9.358 -1.988 11.596 1.00 95.38 137 TYR A CA 1
ATOM 1147 C C . TYR A 1 137 ? -9.321 -1.679 13.092 1.00 95.38 137 TYR A C 1
ATOM 1149 O O . TYR A 1 137 ? -10.369 -1.605 13.726 1.00 95.38 137 TYR A O 1
ATOM 1157 N N . ASP A 1 138 ? -8.134 -1.426 13.640 1.00 94.69 138 ASP A N 1
ATOM 1158 C CA . ASP A 1 138 ? -7.949 -1.132 15.062 1.00 94.69 138 ASP A CA 1
ATOM 1159 C C . ASP A 1 138 ? -8.678 0.156 15.475 1.00 94.69 138 ASP A C 1
ATOM 1161 O O . ASP A 1 138 ? -9.248 0.230 16.563 1.00 94.69 138 ASP A O 1
ATOM 1165 N N . LEU A 1 139 ? -8.703 1.155 14.586 1.00 95.50 139 LEU A N 1
ATOM 1166 C CA . LEU A 1 139 ? -9.394 2.425 14.803 1.00 95.50 139 LEU A CA 1
ATOM 1167 C C . LEU A 1 139 ? -10.925 2.277 14.823 1.00 95.50 139 LEU A C 1
ATOM 1169 O O . LEU A 1 139 ? -11.602 2.951 15.597 1.00 95.50 139 LEU A O 1
ATOM 1173 N N . LEU A 1 140 ? -11.484 1.439 13.948 1.00 94.31 140 LEU A N 1
ATOM 1174 C CA . LEU A 1 140 ? -12.935 1.340 13.737 1.00 94.31 140 LEU A CA 1
ATOM 1175 C C . LEU A 1 140 ? -13.587 0.203 14.515 1.00 94.31 140 LEU A C 1
ATOM 1177 O O . LEU A 1 140 ? -14.767 0.290 14.847 1.00 94.31 140 LEU A O 1
ATOM 1181 N N . LEU A 1 141 ? -12.837 -0.858 14.799 1.00 92.62 141 LEU A N 1
ATOM 1182 C CA . LEU A 1 141 ? -13.307 -2.084 15.437 1.00 92.62 141 LEU A CA 1
ATOM 1183 C C . LEU A 1 141 ? -12.466 -2.451 16.681 1.00 92.62 141 LEU A C 1
ATOM 1185 O O . LEU A 1 141 ? -12.141 -3.630 16.849 1.00 92.62 141 LEU A O 1
ATOM 1189 N N . PRO A 1 142 ? -12.168 -1.515 17.611 1.00 87.31 142 PRO A N 1
ATOM 1190 C CA . PRO A 1 142 ? -11.336 -1.805 18.788 1.00 87.31 142 PRO A CA 1
ATOM 1191 C C . PRO A 1 142 ? -11.908 -2.942 19.654 1.00 87.31 142 PRO A C 1
ATOM 1193 O O . PRO A 1 142 ? -11.166 -3.735 20.226 1.00 87.31 142 PRO A O 1
ATOM 1196 N N . ASN A 1 143 ? -13.239 -3.086 19.675 1.00 85.88 143 ASN A N 1
ATOM 1197 C CA . ASN A 1 143 ? -13.960 -4.133 20.409 1.00 85.88 143 ASN A CA 1
ATOM 1198 C C . ASN A 1 143 ? -14.529 -5.234 19.492 1.00 85.88 143 ASN A C 1
ATOM 1200 O O . ASN A 1 143 ? -15.474 -5.923 19.874 1.00 85.88 143 ASN A O 1
ATOM 1204 N N . LYS A 1 144 ? -14.024 -5.370 18.256 1.00 83.44 144 LYS A N 1
ATOM 1205 C CA . LYS A 1 144 ? -14.529 -6.255 17.177 1.00 83.44 144 LYS A CA 1
ATOM 1206 C C . LYS A 1 144 ? -15.941 -5.957 16.649 1.00 83.44 144 LYS A C 1
ATOM 1208 O O . LYS A 1 144 ? -16.281 -6.428 15.573 1.00 83.44 144 LYS A O 1
ATOM 1213 N N . GLN A 1 145 ? -16.757 -5.197 17.379 1.00 84.62 145 GLN A N 1
ATOM 1214 C CA . GLN A 1 145 ? -18.135 -4.853 16.994 1.00 84.62 145 GLN A CA 1
ATOM 1215 C C . GLN A 1 145 ? -18.256 -3.469 16.341 1.00 84.62 145 GLN A C 1
ATOM 1217 O O . GLN A 1 145 ? -19.188 -3.232 15.581 1.00 84.62 145 GLN A O 1
ATOM 1222 N N . GLY A 1 146 ? -17.308 -2.572 16.621 1.00 88.00 146 GLY A N 1
ATOM 1223 C CA . GLY A 1 146 ? -17.350 -1.188 16.157 1.00 88.00 146 GLY A CA 1
ATOM 1224 C C . GLY A 1 146 ? -18.338 -0.301 16.914 1.00 88.00 146 GLY A C 1
ATOM 1225 O O . GLY A 1 146 ? -18.844 -0.697 17.969 1.00 88.00 146 GLY A O 1
ATOM 1226 N N . PRO A 1 147 ? -18.569 0.925 16.418 1.00 88.69 147 PRO A N 1
ATOM 1227 C CA . PRO A 1 147 ? -19.494 1.858 17.040 1.00 88.69 147 PRO A CA 1
ATOM 1228 C C . PRO A 1 147 ? -20.951 1.417 16.854 1.00 88.69 147 PRO A C 1
ATOM 1230 O O . PRO A 1 147 ? -21.312 0.746 15.886 1.00 88.69 147 PRO A O 1
ATOM 1233 N N . ASN A 1 148 ? -21.809 1.797 17.803 1.00 89.00 148 ASN A N 1
ATOM 1234 C CA . ASN A 1 148 ? -23.232 1.461 17.756 1.00 89.00 148 ASN A CA 1
ATOM 1235 C C . ASN A 1 148 ? -23.961 2.209 16.618 1.00 89.00 148 ASN A C 1
ATOM 1237 O O . ASN A 1 148 ? -23.442 3.158 16.040 1.00 89.00 148 ASN A O 1
ATOM 1241 N N . LYS A 1 149 ? -25.207 1.824 16.316 1.00 88.81 149 LYS A N 1
ATOM 1242 C CA . LYS A 1 149 ? -26.013 2.498 15.280 1.00 88.81 149 LYS A CA 1
ATOM 1243 C C . LYS A 1 149 ? -26.109 4.018 15.501 1.00 88.81 149 LYS A C 1
ATOM 1245 O O . LYS A 1 149 ? -25.974 4.778 14.546 1.00 88.81 149 LYS A O 1
ATOM 1250 N N . ASN A 1 150 ? -26.312 4.444 16.748 1.00 88.00 150 ASN A N 1
ATOM 1251 C CA . ASN A 1 150 ? -26.527 5.848 17.107 1.00 88.00 150 ASN A CA 1
ATOM 1252 C C . ASN A 1 150 ? -25.294 6.719 16.843 1.00 88.00 150 ASN A C 1
ATOM 1254 O O . ASN A 1 150 ? -25.444 7.911 16.602 1.00 88.00 150 ASN A O 1
ATOM 1258 N N . TYR A 1 151 ? -24.096 6.128 16.825 1.00 88.62 151 TYR A N 1
ATOM 1259 C CA . TYR A 1 151 ? -22.889 6.811 16.380 1.00 88.62 151 TYR A CA 1
ATOM 1260 C C . TYR A 1 151 ? -23.010 7.280 14.929 1.00 88.62 151 TYR A C 1
ATOM 1262 O O . TYR A 1 151 ? -22.511 8.348 14.613 1.00 88.62 151 TYR A O 1
ATOM 1270 N N . PHE A 1 152 ? -23.655 6.515 14.043 1.00 87.75 152 PHE A N 1
ATOM 1271 C CA . PHE A 1 152 ? -23.796 6.883 12.631 1.00 87.75 152 PHE A CA 1
ATOM 1272 C C . PHE A 1 152 ? -25.025 7.757 12.389 1.00 87.75 152 PHE A C 1
ATOM 1274 O O . PHE A 1 152 ? -24.919 8.810 11.763 1.00 87.75 152 PHE A O 1
ATOM 1281 N N . ALA A 1 153 ? -26.183 7.300 12.870 1.00 84.75 153 ALA A N 1
ATOM 1282 C CA . ALA A 1 153 ? -27.447 8.026 12.845 1.00 84.75 153 ALA A CA 1
ATOM 1283 C C . ALA A 1 153 ? -28.461 7.350 13.782 1.00 84.75 153 ALA A C 1
ATOM 1285 O O . ALA A 1 153 ? -28.635 6.128 13.750 1.00 84.75 153 ALA A O 1
ATOM 1286 N N . GLU A 1 154 ? -29.191 8.138 14.572 1.00 79.25 154 GLU A N 1
ATOM 1287 C CA . GLU A 1 154 ? -30.255 7.626 15.450 1.00 79.25 154 GLU A CA 1
ATOM 1288 C C . GLU A 1 154 ? -31.423 7.016 14.641 1.00 79.25 154 GLU A C 1
ATOM 1290 O O . GLU A 1 154 ? -31.916 5.919 14.931 1.00 79.25 154 GLU A O 1
ATOM 1295 N N . ASP A 1 155 ? -31.813 7.688 13.554 1.00 79.50 155 ASP A N 1
ATOM 1296 C CA . ASP A 1 155 ? -32.892 7.300 12.640 1.00 79.50 155 ASP A CA 1
ATOM 1297 C C . ASP A 1 155 ? -32.475 7.578 11.183 1.00 79.50 155 ASP A C 1
ATOM 1299 O O . ASP A 1 155 ? -31.709 8.500 10.901 1.00 79.50 155 ASP A O 1
ATOM 1303 N N . ILE A 1 156 ? -33.021 6.797 10.250 1.00 78.56 156 ILE A N 1
ATOM 1304 C CA .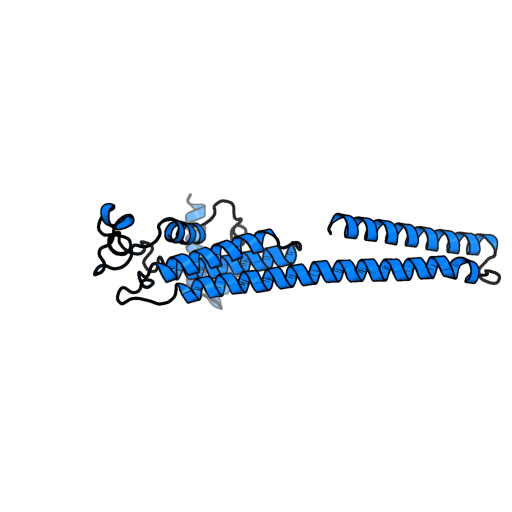 ILE A 1 156 ? -32.846 6.935 8.798 1.00 78.56 156 ILE A CA 1
ATOM 1305 C C . ILE A 1 156 ? -33.232 8.347 8.341 1.00 78.56 156 ILE A C 1
ATOM 1307 O O . ILE A 1 156 ? -32.588 8.909 7.463 1.00 78.56 156 ILE A O 1
ATOM 1311 N N . LYS A 1 157 ? -34.240 8.960 8.974 1.00 77.25 157 LYS A N 1
ATOM 1312 C CA . LYS A 1 157 ? -34.700 10.325 8.649 1.00 77.25 157 LYS A CA 1
ATOM 1313 C C . LYS A 1 157 ? -33.606 11.389 8.791 1.00 77.25 157 LYS A C 1
ATOM 1315 O O . LYS A 1 157 ? -33.663 12.415 8.113 1.00 77.25 157 LYS A O 1
ATOM 1320 N N . PHE A 1 158 ? -32.624 11.142 9.655 1.00 73.12 158 PHE A N 1
ATOM 1321 C CA . PHE A 1 158 ? -31.512 12.057 9.887 1.00 73.12 158 PHE A CA 1
ATOM 1322 C C . PHE A 1 158 ? -30.365 11.879 8.889 1.00 73.12 158 PHE A C 1
ATOM 1324 O O . PHE A 1 158 ? -29.454 12.694 8.888 1.00 73.12 158 PHE A O 1
ATOM 1331 N N . LEU A 1 159 ? -30.409 10.866 8.013 1.00 74.88 159 LEU A N 1
ATOM 1332 C CA . LEU A 1 159 ? -29.419 10.703 6.941 1.00 74.88 159 LEU A CA 1
ATOM 1333 C C . LEU A 1 159 ? -29.607 11.742 5.825 1.00 74.88 159 LEU A C 1
ATOM 1335 O O . LEU A 1 159 ? -28.622 12.236 5.284 1.00 74.88 159 LEU A O 1
ATOM 1339 N N . ASP A 1 160 ? -30.860 12.102 5.526 1.00 70.88 160 ASP A N 1
ATOM 1340 C CA . ASP A 1 160 ? -31.214 13.001 4.415 1.00 70.88 160 ASP A CA 1
ATOM 1341 C C . ASP A 1 160 ? -31.617 14.413 4.870 1.00 70.88 160 ASP A C 1
ATOM 1343 O O . ASP A 1 160 ? -31.740 15.328 4.053 1.00 70.88 160 ASP A O 1
ATOM 1347 N N . SER A 1 161 ? -31.846 14.615 6.170 1.00 67.38 161 SER A N 1
ATOM 1348 C CA . SER A 1 161 ? -32.271 15.903 6.717 1.00 67.38 161 SER A CA 1
ATOM 1349 C C . SER A 1 161 ? -31.593 16.194 8.051 1.00 67.38 161 SER A C 1
ATOM 1351 O O . SER A 1 161 ? -31.585 15.359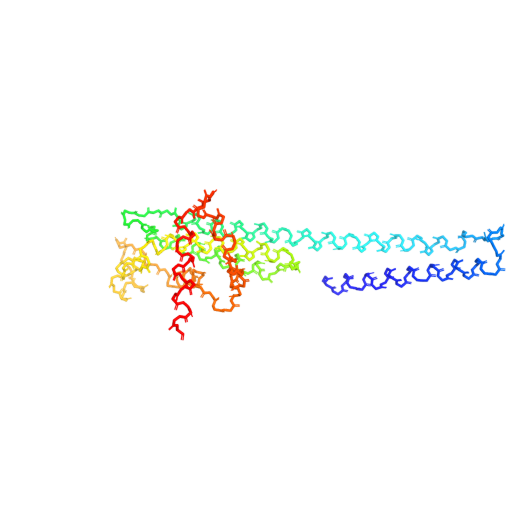 8.950 1.00 67.38 161 SER A O 1
ATOM 1353 N N . TYR A 1 162 ? -31.036 17.398 8.191 1.00 67.94 162 TYR A N 1
ATOM 1354 C CA . TYR A 1 162 ? -30.452 17.877 9.442 1.00 67.94 162 TYR A CA 1
ATOM 1355 C C . TYR A 1 162 ? -30.978 19.273 9.759 1.00 67.94 162 TYR A C 1
ATOM 1357 O O . TYR A 1 162 ? -31.244 20.079 8.861 1.00 67.94 162 TYR A O 1
ATOM 1365 N N . ARG A 1 163 ? -31.164 19.571 11.046 1.00 70.94 163 ARG A N 1
ATOM 1366 C CA . ARG A 1 163 ? -31.472 20.933 11.492 1.00 70.94 163 ARG A CA 1
ATOM 1367 C C . ARG A 1 163 ? -30.160 21.660 11.748 1.00 70.94 163 ARG A C 1
ATOM 1369 O O . ARG A 1 163 ? -29.177 21.046 12.131 1.00 70.94 163 ARG A O 1
ATOM 1376 N N . ALA A 1 164 ? -30.153 22.986 11.633 1.00 69.62 164 ALA A N 1
ATOM 1377 C CA . ALA A 1 164 ? -28.944 23.794 11.836 1.00 69.62 164 ALA A CA 1
ATOM 1378 C C . ALA A 1 164 ? -28.278 23.639 13.225 1.00 69.62 164 ALA A C 1
ATOM 1380 O O . ALA A 1 164 ? -27.143 24.071 13.400 1.00 69.62 164 ALA A O 1
ATOM 1381 N N . LYS A 1 165 ? -28.981 23.068 14.215 1.00 69.38 165 LYS A N 1
ATOM 1382 C CA . LYS A 1 165 ? -28.461 22.796 15.565 1.00 69.38 165 LYS A CA 1
ATOM 1383 C C . LYS A 1 165 ? -27.972 21.356 15.763 1.00 69.38 165 LYS A C 1
ATOM 1385 O O . LYS A 1 165 ? -27.344 21.094 16.783 1.00 69.38 165 LYS A O 1
ATOM 1390 N N . ASP A 1 166 ? -28.252 20.464 14.818 1.00 71.31 166 ASP A N 1
ATOM 1391 C CA . ASP A 1 166 ? -27.881 19.055 14.898 1.00 71.31 166 ASP A CA 1
ATOM 1392 C C . ASP A 1 166 ? -26.553 18.822 14.152 1.00 71.31 166 ASP A C 1
ATOM 1394 O O . ASP A 1 166 ? -26.252 19.546 13.194 1.00 71.31 166 ASP A O 1
ATOM 1398 N N . PRO A 1 167 ? -25.740 17.830 14.561 1.00 71.00 167 PRO A N 1
ATOM 1399 C CA . PRO A 1 167 ? -24.560 17.428 13.805 1.00 71.00 167 PRO A CA 1
ATOM 1400 C C . PRO A 1 167 ? -24.936 17.031 12.373 1.00 71.00 167 PRO A C 1
ATOM 1402 O O . PRO A 1 167 ? -25.917 16.323 12.152 1.00 71.00 167 PRO A O 1
ATOM 1405 N N . GLU A 1 168 ? -24.143 17.474 11.395 1.00 83.12 168 GLU A N 1
ATOM 1406 C CA . GLU A 1 168 ? -24.344 17.082 10.000 1.00 83.12 168 GLU A CA 1
ATOM 1407 C C . GLU A 1 168 ? -24.149 15.558 9.858 1.00 83.12 168 GLU A C 1
ATOM 1409 O O . GLU A 1 168 ? -23.120 15.043 10.312 1.00 83.12 168 GLU A O 1
ATOM 1414 N N . PRO A 1 169 ? -25.090 14.830 9.229 1.00 86.62 169 PRO A N 1
ATOM 1415 C CA . PRO A 1 169 ? -25.020 13.379 9.131 1.00 86.62 169 PRO A CA 1
ATOM 1416 C C . PRO A 1 169 ? -23.801 12.924 8.337 1.00 86.62 169 PRO A C 1
ATOM 1418 O O . PRO A 1 169 ? -23.392 13.558 7.359 1.00 86.62 169 PRO A O 1
ATOM 1421 N N . LEU A 1 170 ? -23.230 11.785 8.732 1.00 90.06 170 LEU A N 1
ATOM 1422 C CA . LEU A 1 170 ? -22.163 11.156 7.961 1.00 90.06 170 LEU A CA 1
ATOM 1423 C C . LEU A 1 170 ? -22.664 10.779 6.570 1.00 90.06 170 LEU A C 1
ATOM 1425 O O . LEU A 1 170 ? -23.782 10.305 6.384 1.00 90.06 170 LEU A O 1
ATOM 1429 N N . GLU A 1 171 ? -21.801 10.959 5.576 1.00 89.38 171 GLU A N 1
ATOM 1430 C CA . GLU A 1 171 ? -22.125 10.564 4.214 1.00 89.38 171 GLU A CA 1
ATOM 1431 C C . GLU A 1 171 ? -21.937 9.050 4.070 1.00 89.38 171 GLU A C 1
ATOM 1433 O O . GLU A 1 171 ? -20.845 8.525 4.299 1.00 89.38 171 GLU A O 1
ATOM 1438 N N . LEU A 1 172 ? -23.010 8.341 3.715 1.00 90.44 172 LEU A N 1
ATOM 1439 C CA . LEU A 1 172 ? -23.046 6.881 3.782 1.00 90.44 172 LEU A CA 1
ATOM 1440 C C . LEU A 1 172 ? -21.995 6.214 2.883 1.00 90.44 172 LEU A C 1
ATOM 1442 O O . LEU A 1 172 ? -21.383 5.232 3.304 1.00 90.44 172 LEU A O 1
ATOM 1446 N N . ASN A 1 173 ? -21.725 6.744 1.684 1.00 93.00 173 ASN A N 1
ATOM 1447 C CA . ASN A 1 173 ? -20.714 6.150 0.805 1.00 93.00 173 ASN A CA 1
ATOM 1448 C C . ASN A 1 173 ? -19.308 6.270 1.395 1.00 93.00 173 ASN A C 1
ATOM 1450 O O . ASN A 1 173 ? -18.498 5.361 1.218 1.00 93.00 173 ASN A O 1
ATOM 1454 N N . SER A 1 174 ? -19.014 7.352 2.117 1.00 95.06 174 SER A N 1
ATOM 1455 C CA . SER A 1 174 ? -17.734 7.544 2.790 1.00 95.06 174 SER A CA 1
ATOM 1456 C C . SER A 1 174 ? -17.524 6.514 3.891 1.00 95.06 174 SER A C 1
ATOM 1458 O O . SER A 1 174 ? -16.467 5.887 3.944 1.00 95.06 174 SER A O 1
ATOM 1460 N N . VAL A 1 175 ? -18.560 6.258 4.694 1.00 94.56 175 VAL A N 1
ATOM 1461 C CA . VAL A 1 175 ? -18.544 5.221 5.730 1.00 94.56 175 VAL A CA 1
ATOM 1462 C C . VAL A 1 175 ? -18.349 3.846 5.088 1.00 94.56 175 VAL A C 1
ATOM 1464 O O . VAL A 1 175 ? -17.418 3.125 5.444 1.00 94.56 175 VAL A O 1
ATOM 1467 N N . LEU A 1 176 ? -19.162 3.508 4.082 1.00 94.44 176 LEU A N 1
ATOM 1468 C CA . LEU A 1 176 ? -19.088 2.223 3.382 1.00 94.44 176 LEU A CA 1
ATOM 1469 C C . LEU A 1 176 ? -17.732 1.992 2.704 1.00 94.44 176 LEU A C 1
ATOM 1471 O O . LEU A 1 176 ? -17.215 0.880 2.749 1.00 94.44 176 LEU A O 1
ATOM 1475 N N . MET A 1 177 ? -17.144 3.020 2.087 1.00 95.56 177 MET A N 1
ATOM 1476 C CA . MET A 1 177 ? -15.825 2.934 1.453 1.00 95.56 177 MET A CA 1
ATOM 1477 C C . MET A 1 177 ? -14.746 2.551 2.470 1.00 95.56 177 MET A C 1
ATOM 1479 O O . MET A 1 177 ? -13.917 1.687 2.188 1.00 95.56 177 MET A O 1
ATOM 1483 N N . ILE A 1 178 ? -14.764 3.178 3.648 1.00 96.56 178 ILE A N 1
ATOM 1484 C CA . ILE A 1 178 ? -13.774 2.927 4.696 1.00 96.56 178 ILE A CA 1
ATOM 1485 C C . ILE A 1 178 ? -13.980 1.534 5.308 1.00 96.56 178 ILE A C 1
ATOM 1487 O O . ILE A 1 178 ? -13.017 0.780 5.426 1.00 96.56 178 ILE A O 1
ATOM 1491 N N . PHE A 1 179 ? -15.216 1.142 5.630 1.00 95.06 179 PHE A N 1
ATOM 1492 C CA . PHE A 1 179 ? -15.481 -0.201 6.164 1.00 95.06 179 PHE A CA 1
ATOM 1493 C C . PHE A 1 179 ? -15.153 -1.310 5.155 1.00 95.06 179 PHE A C 1
ATOM 1495 O O . PHE A 1 179 ? -14.548 -2.310 5.532 1.00 95.06 179 PHE A O 1
ATOM 1502 N N . ARG A 1 180 ? -15.445 -1.108 3.864 1.00 94.19 180 ARG A N 1
ATOM 1503 C CA . ARG A 1 180 ? -15.040 -2.038 2.795 1.00 94.19 180 ARG A CA 1
ATOM 1504 C C . ARG A 1 180 ? -13.524 -2.170 2.680 1.00 94.19 180 ARG A C 1
ATOM 1506 O O . ARG A 1 180 ? -13.026 -3.230 2.323 1.00 94.19 180 ARG A O 1
ATOM 1513 N N . PHE A 1 181 ? -12.784 -1.089 2.916 1.00 95.31 181 PHE A N 1
ATOM 1514 C CA . PHE A 1 181 ? -11.326 -1.147 2.897 1.00 95.31 181 PHE A CA 1
ATOM 1515 C C . PHE A 1 181 ? -10.782 -2.017 4.033 1.00 95.31 181 PHE A C 1
ATOM 1517 O O . PHE A 1 181 ? -9.837 -2.764 3.806 1.00 95.31 181 PHE A O 1
ATOM 1524 N N . VAL A 1 182 ? -11.394 -1.935 5.218 1.00 94.50 182 VAL A N 1
ATOM 1525 C CA . VAL A 1 182 ? -11.022 -2.698 6.420 1.00 94.50 182 VAL A CA 1
ATOM 1526 C C . VAL A 1 182 ? -11.352 -4.185 6.325 1.00 94.50 182 VAL A C 1
ATOM 1528 O O . VAL A 1 182 ? -10.654 -5.005 6.923 1.00 94.50 182 VAL A O 1
ATOM 1531 N N . GLU A 1 183 ? -12.399 -4.529 5.586 1.00 90.44 183 GLU A N 1
ATOM 1532 C CA . GLU A 1 183 ? -12.843 -5.904 5.400 1.00 90.44 183 GLU A CA 1
ATOM 1533 C C . GLU A 1 183 ? -11.736 -6.793 4.803 1.00 90.44 183 GLU A C 1
ATOM 1535 O O . GLU A 1 183 ? -11.009 -6.400 3.881 1.00 90.44 183 GLU A O 1
ATOM 1540 N N . TRP A 1 184 ? -11.593 -8.005 5.352 1.00 81.06 184 TRP A N 1
ATOM 1541 C CA . TRP A 1 184 ? -10.677 -8.997 4.798 1.00 81.06 184 TRP A CA 1
ATOM 1542 C C . TRP A 1 184 ? -11.145 -9.405 3.402 1.00 81.06 184 TRP A C 1
ATOM 1544 O O . TRP A 1 184 ? -12.329 -9.633 3.172 1.00 81.06 184 TRP A O 1
ATOM 1554 N N . GLN A 1 185 ? -10.210 -9.502 2.461 1.00 79.06 185 GLN A N 1
ATOM 1555 C CA . GLN A 1 185 ? -10.521 -9.915 1.099 1.00 79.06 185 GLN A CA 1
ATOM 1556 C C . GLN A 1 185 ? -10.189 -11.392 0.930 1.00 79.06 185 GLN A C 1
ATOM 1558 O O . GLN A 1 185 ? -9.014 -11.753 0.909 1.00 79.06 185 GLN A O 1
ATOM 1563 N N . ASP A 1 186 ? -11.211 -12.224 0.724 1.00 75.94 186 ASP A N 1
ATOM 1564 C CA . ASP A 1 186 ? -11.053 -13.674 0.516 1.00 75.94 186 ASP A CA 1
ATOM 1565 C C . ASP A 1 186 ? -10.149 -14.023 -0.677 1.00 75.94 186 ASP A C 1
ATOM 1567 O O . ASP A 1 186 ? -9.586 -15.108 -0.754 1.00 75.94 186 ASP A O 1
ATOM 1571 N N . SER A 1 187 ? -9.983 -13.095 -1.622 1.00 77.94 187 SER A N 1
ATOM 1572 C CA . SER A 1 187 ? -9.110 -13.262 -2.784 1.00 77.94 187 SER A CA 1
ATOM 1573 C C . SER A 1 187 ? -7.612 -13.115 -2.485 1.00 77.94 187 SER A C 1
ATOM 1575 O O . SER A 1 187 ? -6.812 -13.246 -3.413 1.00 77.94 187 SER A O 1
ATOM 1577 N N . ARG A 1 188 ? -7.213 -12.755 -1.257 1.00 76.81 188 ARG A N 1
ATOM 1578 C CA . ARG A 1 188 ? -5.803 -12.575 -0.879 1.00 76.81 188 ARG A CA 1
ATOM 1579 C C . ARG A 1 188 ? -5.226 -13.879 -0.330 1.00 76.81 188 ARG A C 1
ATOM 1581 O O . ARG A 1 188 ? -5.759 -14.440 0.618 1.00 76.81 188 ARG A O 1
ATOM 1588 N N . GLU A 1 189 ? -4.092 -14.294 -0.885 1.00 79.19 189 GLU A N 1
ATOM 1589 C CA . GLU A 1 189 ? -3.278 -15.387 -0.348 1.00 79.19 189 GLU A CA 1
ATOM 1590 C C . GLU A 1 189 ? -2.611 -14.934 0.961 1.00 79.19 189 GLU A C 1
ATOM 1592 O O . GLU A 1 189 ? -1.954 -13.886 0.993 1.00 79.19 189 GLU A O 1
ATOM 1597 N N . ASP A 1 190 ? -2.804 -15.683 2.048 1.00 82.81 190 ASP A N 1
ATOM 1598 C CA . ASP A 1 190 ? -2.162 -15.387 3.328 1.00 82.81 190 ASP A CA 1
ATOM 1599 C C . ASP A 1 190 ? -0.691 -15.841 3.273 1.00 82.81 190 ASP A C 1
ATOM 1601 O O . ASP A 1 190 ? -0.421 -17.035 3.111 1.00 82.81 190 ASP A O 1
ATOM 1605 N N . PRO A 1 191 ? 0.290 -14.930 3.454 1.00 81.38 191 PRO A N 1
ATOM 1606 C CA . PRO A 1 191 ? 1.703 -15.301 3.492 1.00 81.38 191 PRO A CA 1
ATOM 1607 C C . PRO A 1 191 ? 2.044 -16.360 4.554 1.00 81.38 191 PRO A C 1
ATOM 1609 O O . PRO A 1 191 ? 3.104 -16.986 4.475 1.00 81.38 191 PRO A O 1
ATOM 1612 N N . LEU A 1 192 ? 1.182 -16.543 5.561 1.00 86.06 192 LEU A N 1
ATOM 1613 C CA . LEU A 1 192 ? 1.360 -17.499 6.649 1.00 86.06 192 LEU A CA 1
ATOM 1614 C C . LEU A 1 192 ? 0.683 -18.857 6.408 1.00 86.06 192 LEU A C 1
ATOM 1616 O O . LEU A 1 192 ? 0.963 -19.791 7.161 1.00 86.06 192 LEU A O 1
ATOM 1620 N N . GLU A 1 193 ? -0.142 -19.003 5.365 1.00 83.81 193 GLU A N 1
ATOM 1621 C CA . GLU A 1 193 ? -0.933 -20.219 5.109 1.00 83.81 193 GLU A CA 1
ATOM 1622 C C . GLU A 1 193 ? -0.053 -21.471 4.969 1.00 83.81 193 GLU A C 1
ATOM 1624 O O . GLU A 1 193 ? -0.381 -22.546 5.470 1.00 83.81 193 GLU A O 1
ATOM 1629 N N . ASN A 1 194 ? 1.122 -21.310 4.356 1.00 83.81 194 ASN A N 1
ATOM 1630 C CA . ASN A 1 194 ? 2.045 -22.401 4.044 1.00 83.81 194 ASN A CA 1
ATOM 1631 C C . ASN A 1 194 ? 3.241 -22.502 5.006 1.00 83.81 194 ASN A C 1
ATOM 1633 O O . ASN A 1 194 ? 4.246 -23.141 4.679 1.00 83.81 194 ASN A O 1
ATOM 1637 N N . VAL A 1 195 ? 3.187 -21.876 6.188 1.00 86.81 195 VAL A N 1
ATOM 1638 C CA . VAL A 1 195 ? 4.282 -21.974 7.167 1.00 86.81 195 VAL A CA 1
ATOM 1639 C C . VAL A 1 195 ? 4.288 -23.376 7.790 1.00 86.81 195 VAL A C 1
ATOM 1641 O O . VAL A 1 195 ? 3.348 -23.740 8.499 1.00 86.81 195 VAL A O 1
ATOM 1644 N N . PRO A 1 196 ? 5.345 -24.187 7.575 1.00 86.50 196 PRO A N 1
ATOM 1645 C CA . PRO A 1 196 ? 5.358 -25.560 8.049 1.00 86.50 196 PRO A CA 1
ATOM 1646 C C . PRO A 1 196 ? 5.440 -25.613 9.574 1.00 86.50 196 PRO A C 1
ATOM 1648 O O . PRO A 1 196 ? 6.225 -24.902 10.214 1.00 86.50 196 PRO A O 1
ATOM 1651 N N . MET A 1 197 ? 4.667 -26.528 10.154 1.00 86.75 197 MET A N 1
ATOM 1652 C CA . MET A 1 197 ? 4.713 -26.807 11.583 1.00 86.75 197 MET A CA 1
ATOM 1653 C C . MET A 1 197 ? 6.113 -27.317 11.981 1.00 86.75 197 MET A C 1
ATOM 1655 O O . MET A 1 197 ? 6.677 -28.164 11.283 1.00 86.75 197 MET A O 1
ATOM 1659 N N . PRO A 1 198 ? 6.703 -26.844 13.096 1.00 89.00 198 PRO A N 1
ATOM 1660 C CA . PRO A 1 198 ? 8.006 -27.320 13.544 1.00 89.00 198 PRO A CA 1
ATOM 1661 C C . PRO A 1 198 ? 7.997 -28.815 13.901 1.00 89.00 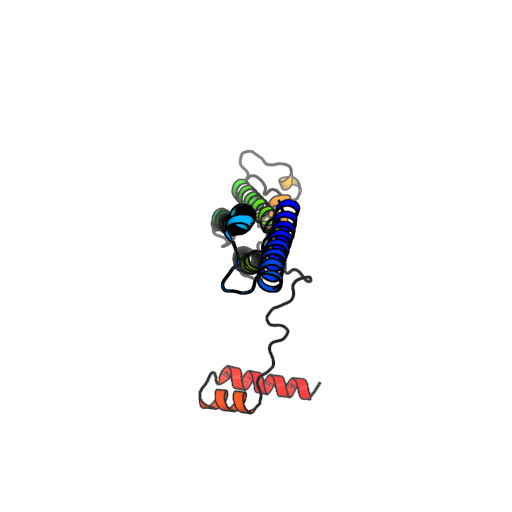198 PRO A C 1
ATOM 1663 O O . PRO A 1 198 ? 7.025 -29.357 14.437 1.00 89.00 198 PRO A O 1
ATOM 1666 N N . ASP A 1 199 ? 9.124 -29.477 13.640 1.00 91.81 199 ASP A N 1
ATOM 1667 C CA . ASP A 1 199 ? 9.365 -30.862 14.043 1.00 91.81 199 ASP A CA 1
ATOM 1668 C C . ASP A 1 199 ? 9.533 -31.000 15.570 1.00 91.81 199 ASP A C 1
ATOM 1670 O O . ASP A 1 199 ? 9.709 -30.023 16.309 1.00 91.81 199 ASP A O 1
ATOM 1674 N N . ASP A 1 200 ? 9.485 -32.236 16.066 1.00 91.38 200 ASP A N 1
ATOM 1675 C CA . ASP A 1 200 ? 9.539 -32.499 17.511 1.00 91.38 200 ASP A CA 1
ATOM 1676 C C . ASP A 1 200 ? 10.897 -32.137 18.110 1.00 91.38 200 ASP A C 1
ATOM 1678 O O . ASP A 1 200 ? 10.996 -31.738 19.271 1.00 91.38 200 ASP A O 1
ATOM 1682 N N . LYS A 1 201 ? 11.962 -32.199 17.303 1.00 92.56 201 LYS A N 1
ATOM 1683 C CA . LYS A 1 201 ? 13.303 -31.777 17.707 1.00 92.56 201 LYS A CA 1
ATOM 1684 C C . LYS A 1 201 ? 13.339 -30.276 17.998 1.00 92.56 201 LYS A C 1
ATOM 1686 O O . LYS A 1 201 ? 13.894 -29.864 19.022 1.00 92.56 201 LYS A O 1
ATOM 1691 N N . LYS A 1 202 ? 12.734 -29.456 17.138 1.00 90.25 202 LYS A N 1
ATOM 1692 C CA . LYS A 1 202 ? 12.630 -28.004 17.304 1.00 90.25 202 LYS A CA 1
ATOM 1693 C C . LYS A 1 202 ? 11.698 -27.649 18.460 1.00 90.25 202 LYS A C 1
ATOM 1695 O O . LYS A 1 202 ? 12.074 -26.795 19.262 1.00 90.25 202 LYS A O 1
ATOM 1700 N N . ILE A 1 203 ? 10.574 -28.350 18.625 1.00 91.44 203 ILE A N 1
ATOM 1701 C CA . ILE A 1 203 ? 9.675 -28.178 19.783 1.00 91.44 203 ILE A CA 1
ATOM 1702 C C . ILE A 1 203 ? 10.408 -28.506 21.095 1.00 91.44 203 ILE A C 1
ATOM 1704 O O . ILE A 1 203 ? 10.416 -27.697 22.022 1.00 91.44 203 ILE A O 1
ATOM 1708 N N . ASN A 1 204 ? 11.110 -29.639 21.174 1.00 91.62 204 ASN A N 1
ATOM 1709 C CA . ASN A 1 204 ? 11.873 -30.025 22.366 1.00 91.62 204 ASN A CA 1
ATOM 1710 C C . ASN A 1 204 ? 13.028 -29.059 22.665 1.00 91.62 204 ASN A C 1
ATOM 1712 O O . ASN A 1 204 ? 13.315 -28.773 23.829 1.00 91.62 204 ASN A O 1
ATOM 1716 N N . LYS A 1 205 ? 13.664 -28.495 21.631 1.00 92.81 205 LYS A N 1
ATOM 1717 C CA . LYS A 1 205 ? 14.643 -27.414 21.804 1.00 92.81 205 LYS A CA 1
ATOM 1718 C C . LYS A 1 205 ? 13.989 -26.155 22.389 1.00 92.81 205 LYS A C 1
ATOM 1720 O O . LYS A 1 205 ? 14.558 -25.564 23.305 1.00 92.81 205 LYS A O 1
ATOM 1725 N N . MET A 1 206 ? 12.800 -25.771 21.915 1.00 93.50 206 MET A N 1
ATOM 1726 C CA . MET A 1 206 ? 12.046 -24.625 22.447 1.00 93.50 206 MET A CA 1
ATOM 1727 C C . MET A 1 206 ? 11.629 -24.831 23.910 1.00 93.50 206 MET A C 1
ATOM 1729 O O . MET A 1 206 ? 11.733 -23.890 24.689 1.00 93.50 206 MET A O 1
ATOM 1733 N N . LYS A 1 207 ? 11.252 -26.053 24.316 1.00 90.19 207 LYS A N 1
ATOM 1734 C CA . LYS A 1 207 ? 10.961 -26.382 25.727 1.00 90.19 207 LYS A CA 1
ATOM 1735 C C . LYS A 1 207 ? 12.161 -26.183 26.656 1.00 90.19 207 LYS A C 1
ATOM 1737 O O . LYS A 1 207 ? 11.978 -25.866 27.824 1.00 90.19 207 LYS A O 1
ATOM 1742 N N . ARG A 1 208 ? 13.380 -26.417 26.158 1.00 89.00 208 ARG A N 1
ATOM 1743 C CA . ARG A 1 208 ? 14.608 -26.358 26.967 1.00 89.00 208 ARG A CA 1
ATOM 1744 C C . ARG A 1 208 ? 15.249 -24.973 27.006 1.00 89.00 208 ARG A C 1
ATOM 1746 O O . ARG A 1 208 ? 15.834 -24.624 28.021 1.00 89.00 208 ARG A O 1
ATOM 1753 N N . LEU A 1 209 ? 15.217 -24.239 25.892 1.00 88.06 209 LEU A N 1
ATOM 1754 C CA . LEU A 1 209 ? 16.045 -23.040 25.680 1.00 88.06 209 LEU A CA 1
ATOM 1755 C C . LEU A 1 209 ? 15.296 -21.886 24.993 1.00 88.06 209 LEU A C 1
ATOM 1757 O O . LEU A 1 209 ? 15.929 -20.942 24.527 1.00 88.06 209 LEU A O 1
ATOM 1761 N N . GLY A 1 210 ? 13.976 -21.976 24.843 1.00 85.88 210 GLY A N 1
ATOM 1762 C CA . GLY A 1 210 ? 13.200 -21.036 24.037 1.00 85.88 210 GLY A CA 1
ATOM 1763 C C . GLY A 1 210 ? 11.840 -20.696 24.647 1.00 85.88 210 GLY A C 1
ATOM 1764 O O . GLY A 1 210 ? 11.670 -20.781 25.863 1.00 85.88 210 GLY A O 1
ATOM 1765 N N . PRO A 1 211 ? 10.860 -20.289 23.820 1.00 91.50 211 PRO A N 1
ATOM 1766 C CA . PRO A 1 211 ? 9.531 -19.922 24.296 1.00 91.50 211 PRO A CA 1
ATOM 1767 C C . PRO A 1 211 ? 8.763 -21.176 24.744 1.00 91.50 211 PRO A C 1
ATOM 1769 O O . PRO A 1 211 ? 8.044 -21.799 23.961 1.00 91.50 211 PRO A O 1
ATOM 1772 N N . VAL A 1 212 ? 8.928 -21.552 26.016 1.00 92.31 212 VAL A N 1
ATOM 1773 C CA . VAL A 1 212 ? 8.380 -22.791 26.600 1.00 92.31 212 VAL A CA 1
ATOM 1774 C C . VAL A 1 212 ? 6.862 -22.877 26.435 1.00 92.31 212 VAL A C 1
ATOM 1776 O O . VAL A 1 212 ? 6.356 -23.925 26.041 1.00 92.31 212 VAL A O 1
ATOM 1779 N N . GLY A 1 213 ? 6.146 -21.769 26.654 1.00 93.12 213 GLY A N 1
ATOM 1780 C CA . GLY A 1 213 ? 4.690 -21.718 26.489 1.00 93.12 213 GLY A CA 1
ATOM 1781 C C . GLY A 1 213 ? 4.236 -22.014 25.055 1.00 93.12 213 GLY A C 1
ATOM 1782 O O . GLY A 1 213 ? 3.308 -22.791 24.850 1.00 93.12 213 GLY A O 1
ATOM 1783 N N . LEU A 1 214 ? 4.942 -21.485 24.047 1.00 92.00 214 LEU A N 1
ATOM 1784 C CA . LEU A 1 214 ? 4.667 -21.813 22.646 1.00 92.00 214 LEU A CA 1
ATOM 1785 C C . LEU A 1 214 ? 4.947 -23.293 22.369 1.00 92.00 214 LEU A C 1
ATOM 1787 O O . LEU A 1 214 ? 4.157 -23.954 21.710 1.00 92.00 214 LEU A O 1
ATOM 1791 N N . ALA A 1 215 ? 6.040 -23.842 22.900 1.00 93.12 215 ALA A N 1
ATOM 1792 C CA . ALA A 1 215 ? 6.375 -25.249 22.699 1.00 93.12 215 ALA A CA 1
ATOM 1793 C C . ALA A 1 215 ? 5.314 -26.200 23.282 1.00 93.12 215 ALA A C 1
ATOM 1795 O O . ALA A 1 215 ? 4.970 -27.196 22.647 1.00 93.12 215 ALA A O 1
ATOM 1796 N N . GL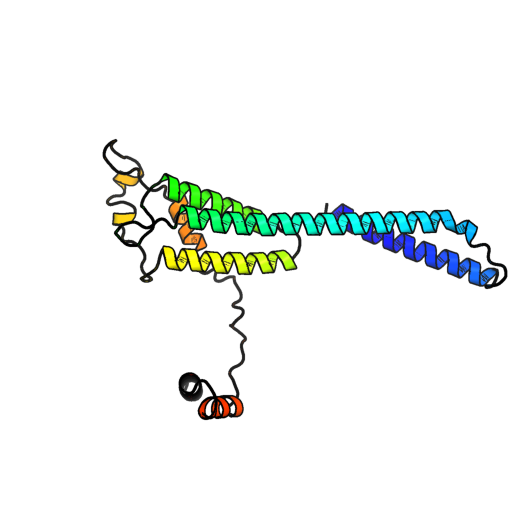N A 1 216 ? 4.779 -25.876 24.463 1.00 93.25 216 GLN A N 1
ATOM 1797 C CA . GLN A 1 216 ? 3.672 -26.612 25.083 1.00 93.25 216 GLN A CA 1
ATOM 1798 C C . GLN A 1 216 ? 2.395 -26.528 24.235 1.00 93.25 216 GLN A C 1
ATOM 1800 O O . GLN A 1 216 ? 1.751 -27.550 24.002 1.00 93.25 216 GLN A O 1
ATOM 1805 N N . LEU A 1 217 ? 2.063 -25.340 23.716 1.00 93.88 217 LEU A N 1
ATOM 1806 C CA . LEU A 1 217 ? 0.917 -25.146 22.823 1.00 93.88 217 LEU A CA 1
ATOM 1807 C C . LEU A 1 217 ? 1.055 -25.954 21.525 1.00 93.88 217 LEU A C 1
ATOM 1809 O O . LEU A 1 217 ? 0.113 -26.628 21.119 1.00 93.88 217 LEU A O 1
ATOM 1813 N N . LEU A 1 218 ? 2.226 -25.909 20.885 1.00 93.44 218 LEU A N 1
ATOM 1814 C CA . LEU A 1 218 ? 2.495 -26.627 19.636 1.00 93.44 218 LEU A CA 1
ATOM 1815 C C . LEU A 1 218 ? 2.384 -28.148 19.821 1.00 93.44 218 LEU A C 1
ATOM 1817 O O . LEU A 1 218 ? 1.863 -28.835 18.946 1.00 93.44 218 LEU A O 1
ATOM 1821 N N . GLU A 1 219 ? 2.839 -28.674 20.960 1.00 92.38 219 GLU A N 1
ATOM 1822 C CA . GLU A 1 219 ? 2.683 -30.090 21.305 1.00 92.38 219 GLU A CA 1
ATOM 1823 C C . GLU A 1 219 ? 1.217 -30.468 21.549 1.00 92.38 219 GLU A C 1
ATOM 1825 O O . GLU A 1 219 ? 0.760 -31.494 21.047 1.00 92.38 219 GLU A O 1
ATOM 1830 N N . ALA A 1 220 ? 0.469 -29.641 22.285 1.00 92.38 220 ALA A N 1
ATOM 1831 C CA . ALA A 1 220 ? -0.958 -29.863 22.506 1.00 92.38 220 ALA A CA 1
ATOM 1832 C C . ALA A 1 220 ? -1.751 -29.835 21.186 1.00 92.38 220 ALA A C 1
ATOM 1834 O O . ALA A 1 220 ? -2.597 -30.697 20.960 1.00 92.38 220 ALA A O 1
ATOM 1835 N N . TYR A 1 221 ? -1.429 -28.896 20.291 1.00 92.12 221 TYR A N 1
ATOM 1836 C CA . TYR A 1 221 ? -2.048 -28.780 18.970 1.00 92.12 221 TYR A CA 1
ATOM 1837 C C . TYR A 1 221 ? -1.735 -29.973 18.054 1.00 92.12 221 TYR A C 1
ATOM 1839 O O . TYR A 1 221 ? -2.619 -30.452 17.346 1.00 92.12 221 TYR A O 1
ATOM 1847 N N . LYS A 1 222 ? -0.502 -30.502 18.076 1.00 90.56 222 LYS A N 1
ATOM 1848 C CA . LYS A 1 222 ? -0.182 -31.741 17.342 1.00 90.56 222 LYS A CA 1
ATOM 1849 C C . LYS A 1 222 ? -1.015 -32.920 17.846 1.00 90.56 222 LYS A C 1
ATOM 1851 O O . LYS A 1 222 ? -1.632 -33.608 17.041 1.00 90.56 222 LYS A O 1
ATOM 1856 N N . LYS A 1 223 ? -1.102 -33.094 19.170 1.00 89.88 223 LYS A N 1
ATOM 1857 C CA . LYS A 1 223 ? -1.893 -34.173 19.782 1.00 89.88 223 LYS A CA 1
ATOM 1858 C C . LYS A 1 223 ? -3.377 -34.098 19.419 1.00 89.88 223 LYS A C 1
ATOM 1860 O O . LYS A 1 223 ? -3.980 -35.141 19.197 1.00 89.88 223 LYS A O 1
ATOM 1865 N N . SER A 1 224 ? -3.970 -32.903 19.337 1.00 92.25 224 SER A N 1
ATOM 1866 C CA . SER A 1 224 ? -5.381 -32.774 18.942 1.00 92.25 224 SER A CA 1
ATOM 1867 C C . SER A 1 224 ? -5.608 -33.102 17.463 1.00 92.25 224 SER A C 1
ATOM 1869 O O . SER A 1 224 ? -6.600 -33.745 17.131 1.00 92.25 224 SER A O 1
ATOM 1871 N N . LYS A 1 225 ? -4.673 -32.730 16.580 1.00 86.25 225 LYS A N 1
ATOM 1872 C CA . LYS A 1 225 ? -4.722 -33.050 15.142 1.00 86.25 225 LYS A CA 1
ATOM 1873 C C . LYS A 1 225 ? -4.549 -34.542 14.839 1.00 86.25 225 LYS A C 1
ATOM 1875 O O . LYS A 1 225 ? -5.063 -34.988 13.829 1.00 86.25 225 LYS A O 1
ATOM 1880 N N . GLU A 1 226 ? -3.841 -35.296 15.679 1.00 83.62 226 GLU A N 1
ATOM 1881 C CA . GLU A 1 226 ? -3.661 -36.754 15.529 1.00 83.62 226 GLU A CA 1
ATOM 1882 C C . GLU A 1 226 ? -4.872 -37.571 16.017 1.00 83.62 226 GLU A C 1
ATOM 1884 O O . GLU A 1 226 ? -5.002 -38.746 15.682 1.00 83.62 226 GLU A O 1
ATOM 1889 N N . GLN A 1 227 ? -5.750 -36.963 16.821 1.00 71.81 227 GLN A N 1
ATOM 1890 C CA . GLN A 1 227 ? -6.972 -37.583 17.353 1.00 71.81 227 GLN A CA 1
ATOM 1891 C C . GLN A 1 227 ? -8.220 -37.321 16.495 1.00 71.81 227 GLN A C 1
ATOM 1893 O O . GLN A 1 227 ? -9.278 -37.874 16.797 1.00 71.81 227 GLN A O 1
ATOM 1898 N N . THR A 1 228 ? -8.106 -36.469 15.472 1.00 59.06 228 THR A N 1
ATOM 1899 C CA . THR A 1 228 ? -9.190 -36.106 14.543 1.00 59.06 228 THR A CA 1
ATOM 1900 C C . THR A 1 228 ? -8.935 -36.740 13.186 1.00 59.06 228 THR A C 1
ATOM 1902 O O . THR A 1 228 ? -9.909 -37.233 12.580 1.00 59.06 228 THR A O 1
#

Secondary structure (DSSP, 8-state):
-HHHHHHHHHHHHHHHHHHHHHHHHHHHHH-TTT--GGGGHHHHHHHHHHHHHHHHHHHHHHHHHHHHHHHHHHHHHHHHHHH--B-TTSSBP--HHHHHHHHHHHHHHHHHHTT---HHHHHHHHHHHHHHHHHHHHHH-TTSS-S-HHHH-SSTHHHH---TTSPPPPPHHHHHHHHHHHS--TTSPPTTTT-PPPPHHHHHHHHHHS-HHHHHHHHHHHHHHH--

Radius of gyration: 30.11 Å; chains: 1; bounding box: 80×61×71 Å

pLDDT: mean 89.68, std 7.65, range [59.06, 98.62]

Sequence (228 aa):
MKYVYRFSIVFTLFLFFLVVGLYSLEFYIHGLWSSNFTRFSAISVLLGASTAITVWLSNQVRQNSEDLLEETKHYYEKSYETLNVLGEDGFPKNQRIRWLTAARLLSVAEKLHKQIPLSSHKKLCEEAREYWRQKFYDLLLPNKQGPNKNYFAEDIKFLDSYRAKDPEPLELNSVLMIFRFVEWQDSREDPLENVPMPDDKKINKMKRLGPVGLAQLLEAYKKSKEQT